Protein AF-A0A953U6J8-F1 (afdb_monomer_lite)

Sequence (279 aa):
NAICEILHARYAVAVCNATAALHIAYLALDLGPGDWLWTVPNTFVATANAALYCGASVDFVDIDLRTYTISIDALRSKLEQAERQGSLPKIVVPVHFERALAGTYPVPLPGLFLTILTSMFLHGGWLHIIGNMWFLWIFGDNIEDHVGHFPYLLFYLISGFAASVAHILLNAGSNVPSVGASGAIAGVMGAYFVLYPKARVLTLVPLIIFFTFWWLPAWIFLGFWFVLQFLSGTATSIADTSQTSGGIAFWAHVGGFVAGIVLIKLLPERKRRYRYAAW

Structure (mmCIF, N/CA/C/O backbone):
data_AF-A0A953U6J8-F1
#
_entry.id   AF-A0A953U6J8-F1
#
loop_
_atom_site.group_PDB
_atom_site.id
_atom_site.type_symbol
_atom_site.label_atom_id
_atom_site.label_alt_id
_atom_site.label_comp_id
_atom_site.label_asym_id
_atom_site.label_entity_id
_atom_site.label_seq_id
_atom_site.pdbx_PDB_ins_code
_atom_site.Cartn_x
_atom_site.Cartn_y
_atom_site.Cartn_z
_atom_site.occupancy
_atom_site.B_iso_or_equiv
_atom_site.auth_seq_id
_atom_site.auth_comp_id
_atom_site.auth_asym_id
_atom_site.auth_atom_id
_atom_site.pdbx_PDB_model_num
ATOM 1 N N . ASN A 1 1 ? 7.784 -2.516 42.489 1.00 68.38 1 ASN A N 1
ATOM 2 C CA . ASN A 1 1 ? 7.962 -2.797 41.037 1.00 68.38 1 ASN A CA 1
ATOM 3 C C . ASN A 1 1 ? 7.825 -1.449 40.357 1.00 68.38 1 ASN A C 1
ATOM 5 O O . ASN A 1 1 ? 6.758 -0.861 40.475 1.00 68.38 1 ASN A O 1
ATOM 9 N N . ALA A 1 2 ? 8.887 -0.931 39.733 1.00 76.62 2 ALA A N 1
ATOM 10 C CA . ALA A 1 2 ? 8.974 0.479 39.333 1.00 76.62 2 ALA A CA 1
ATOM 11 C C . ALA A 1 2 ? 7.799 0.947 38.449 1.00 76.62 2 ALA A C 1
ATOM 13 O O . ALA A 1 2 ? 7.298 2.051 38.624 1.00 76.62 2 ALA A O 1
ATOM 14 N N . ILE A 1 3 ? 7.295 0.085 37.558 1.00 72.75 3 ILE A N 1
ATOM 15 C CA . ILE A 1 3 ? 6.134 0.402 36.708 1.00 72.75 3 ILE A CA 1
ATOM 16 C C . ILE A 1 3 ? 4.849 0.532 37.540 1.00 72.75 3 ILE A C 1
ATOM 18 O O . ILE A 1 3 ? 4.074 1.462 37.338 1.00 72.75 3 ILE A O 1
ATOM 22 N N . CYS A 1 4 ? 4.634 -0.374 38.498 1.00 82.75 4 CYS A N 1
ATOM 23 C CA . CYS A 1 4 ? 3.492 -0.331 39.415 1.00 82.75 4 CYS A CA 1
ATOM 24 C C . CYS A 1 4 ? 3.490 0.939 40.277 1.00 82.75 4 CYS A C 1
ATOM 26 O O . CYS A 1 4 ? 2.432 1.510 40.517 1.00 82.75 4 CYS A O 1
ATOM 28 N N . GLU A 1 5 ? 4.667 1.389 40.717 1.00 80.75 5 GLU A N 1
ATOM 29 C CA . GLU A 1 5 ? 4.824 2.613 41.513 1.00 80.75 5 GLU A CA 1
ATOM 30 C C . GLU A 1 5 ? 4.547 3.876 40.687 1.00 80.75 5 GLU A C 1
ATOM 32 O O . GLU A 1 5 ? 3.817 4.746 41.153 1.00 80.75 5 GLU A O 1
ATOM 37 N N . ILE A 1 6 ? 5.054 3.947 39.449 1.00 79.06 6 ILE A N 1
ATOM 38 C CA . ILE A 1 6 ? 4.833 5.084 38.536 1.00 79.06 6 ILE A CA 1
ATOM 39 C C . ILE A 1 6 ? 3.364 5.195 38.108 1.00 79.06 6 ILE A C 1
ATOM 41 O O . ILE A 1 6 ? 2.831 6.296 38.008 1.00 79.06 6 ILE A O 1
ATOM 45 N N . LEU A 1 7 ? 2.711 4.064 37.829 1.00 81.12 7 LEU A N 1
ATOM 46 C CA . LEU A 1 7 ? 1.337 4.029 37.314 1.00 81.12 7 LEU A CA 1
ATOM 47 C C . LEU A 1 7 ? 0.278 3.867 38.410 1.00 81.12 7 LEU A C 1
ATOM 49 O O . LEU A 1 7 ? -0.901 3.731 38.093 1.00 81.12 7 LEU A O 1
ATOM 53 N N . HIS A 1 8 ? 0.684 3.837 39.682 1.00 86.88 8 HIS A N 1
ATOM 54 C CA . HIS A 1 8 ? -0.189 3.545 40.824 1.00 86.88 8 HIS A CA 1
ATOM 55 C C . HIS A 1 8 ? -1.026 2.259 40.642 1.00 86.88 8 HIS A C 1
ATOM 57 O O . HIS A 1 8 ? -2.171 2.169 41.085 1.00 86.88 8 HIS A O 1
ATOM 63 N N . ALA A 1 9 ? -0.449 1.246 39.989 1.00 85.00 9 ALA A N 1
ATOM 64 C CA . ALA A 1 9 ? -1.105 -0.025 39.696 1.00 85.00 9 ALA A CA 1
ATOM 65 C C . ALA A 1 9 ? -0.685 -1.108 40.698 1.00 85.00 9 ALA A C 1
ATOM 67 O O . ALA A 1 9 ? 0.483 -1.220 41.059 1.00 85.00 9 ALA A O 1
ATOM 68 N N . ARG A 1 10 ? -1.624 -1.966 41.116 1.00 88.50 10 ARG A N 1
ATOM 69 C CA . ARG A 1 10 ? -1.340 -3.056 42.070 1.00 88.50 10 ARG A CA 1
ATOM 70 C C . ARG A 1 10 ? -0.501 -4.187 41.464 1.00 88.50 10 ARG A C 1
ATOM 72 O O . ARG A 1 10 ? 0.248 -4.846 42.179 1.00 88.50 10 ARG A O 1
ATOM 79 N N . TYR A 1 11 ? -0.631 -4.402 40.157 1.00 86.00 11 TYR A N 1
ATOM 80 C CA . TYR A 1 11 ? 0.028 -5.475 39.419 1.00 86.00 11 TYR A CA 1
ATOM 81 C C . TYR A 1 11 ? 0.553 -4.954 38.079 1.00 86.00 11 TYR A C 1
ATOM 83 O O . TYR A 1 11 ? 0.017 -3.994 37.530 1.00 86.00 11 TYR A O 1
ATOM 91 N N . ALA A 1 12 ? 1.590 -5.601 37.552 1.00 86.56 12 ALA A N 1
ATOM 92 C CA . ALA A 1 12 ? 2.085 -5.395 36.196 1.00 86.56 12 ALA A CA 1
ATOM 93 C C . ALA A 1 12 ? 2.370 -6.760 35.569 1.00 86.56 12 ALA A C 1
ATOM 95 O O . ALA A 1 12 ? 2.938 -7.637 36.223 1.00 86.56 12 ALA A O 1
ATOM 96 N N . VAL A 1 13 ? 1.977 -6.927 34.308 1.00 84.19 13 VAL A N 1
ATOM 97 C CA . VAL A 1 13 ? 2.158 -8.166 33.547 1.00 84.19 13 VAL A CA 1
ATOM 98 C C . VAL A 1 13 ? 3.033 -7.859 32.340 1.00 84.19 13 VAL A C 1
ATOM 100 O O . VAL A 1 13 ? 2.732 -6.954 31.564 1.00 84.19 13 VAL A O 1
ATOM 103 N N . ALA A 1 14 ? 4.128 -8.603 32.191 1.00 86.00 14 ALA A N 1
ATOM 104 C CA . ALA A 1 14 ? 4.974 -8.520 31.009 1.00 86.00 14 ALA A CA 1
ATOM 105 C C . ALA A 1 14 ? 4.357 -9.340 29.870 1.00 86.00 14 ALA A C 1
ATOM 107 O O . ALA A 1 14 ? 3.917 -10.470 30.079 1.00 86.00 14 ALA A O 1
ATOM 108 N N . VAL A 1 15 ? 4.349 -8.780 28.662 1.00 84.88 15 VAL A N 1
ATOM 109 C CA . VAL A 1 15 ? 3.794 -9.418 27.461 1.00 84.88 15 VAL A CA 1
ATOM 110 C C . VAL A 1 15 ? 4.790 -9.351 26.307 1.00 84.88 15 VAL A C 1
ATOM 112 O O . VAL A 1 15 ? 5.679 -8.503 26.293 1.00 84.88 15 VAL A O 1
ATOM 115 N N . CYS A 1 16 ? 4.636 -10.233 25.318 1.00 80.94 16 CYS A N 1
ATOM 116 C CA . CYS A 1 16 ? 5.556 -10.323 24.182 1.00 80.94 16 CYS A CA 1
ATOM 117 C C . CYS A 1 16 ? 5.376 -9.212 23.132 1.00 80.94 16 CYS A C 1
ATOM 119 O O . CYS A 1 16 ? 6.298 -8.962 22.360 1.00 80.94 16 CYS A O 1
ATOM 121 N N . ASN A 1 17 ? 4.209 -8.557 23.075 1.00 79.69 17 ASN A N 1
ATOM 122 C CA . ASN A 1 17 ? 3.932 -7.408 22.207 1.00 79.69 17 ASN A CA 1
ATOM 123 C C . ASN A 1 17 ? 2.650 -6.662 22.640 1.00 79.69 17 ASN A C 1
ATOM 125 O O . ASN A 1 17 ? 1.900 -7.126 23.500 1.00 79.69 17 ASN A O 1
ATOM 129 N N . ALA A 1 18 ? 2.383 -5.512 22.013 1.00 77.12 18 ALA A N 1
ATOM 130 C CA . ALA A 1 18 ? 1.215 -4.677 22.308 1.00 77.12 18 ALA A CA 1
ATOM 131 C C . ALA A 1 18 ? -0.133 -5.359 21.992 1.00 77.12 18 ALA A C 1
ATOM 133 O O . ALA A 1 18 ? -1.108 -5.146 22.708 1.00 77.12 18 ALA A O 1
ATOM 134 N N . THR A 1 19 ? -0.194 -6.218 20.969 1.00 79.88 19 THR A N 1
ATOM 135 C CA . THR A 1 19 ? -1.406 -6.989 20.639 1.00 79.88 19 THR A CA 1
ATOM 136 C C . THR A 1 19 ? -1.753 -7.976 21.751 1.00 79.88 19 THR A C 1
ATOM 138 O O . THR A 1 19 ? -2.916 -8.097 22.120 1.00 79.88 19 THR A O 1
ATOM 141 N N . ALA A 1 20 ? -0.752 -8.645 22.333 1.00 82.19 20 ALA A N 1
ATOM 142 C CA . ALA A 1 20 ? -0.933 -9.540 23.472 1.00 82.19 20 ALA A CA 1
ATOM 143 C C . ALA A 1 20 ? -1.384 -8.778 24.729 1.00 82.19 20 ALA A C 1
ATOM 145 O O . ALA A 1 20 ? -2.246 -9.270 25.452 1.00 82.19 20 ALA A O 1
ATOM 146 N N . ALA A 1 21 ? -0.868 -7.561 24.955 1.00 87.50 21 ALA A N 1
ATOM 147 C CA . ALA A 1 21 ? -1.376 -6.681 26.013 1.00 87.50 21 ALA A CA 1
ATOM 148 C C . ALA A 1 21 ? -2.861 -6.349 25.817 1.00 87.50 21 ALA A C 1
ATOM 150 O O . ALA A 1 21 ? -3.635 -6.490 26.760 1.00 87.50 21 ALA A O 1
ATOM 151 N N . LEU A 1 22 ? -3.267 -5.943 24.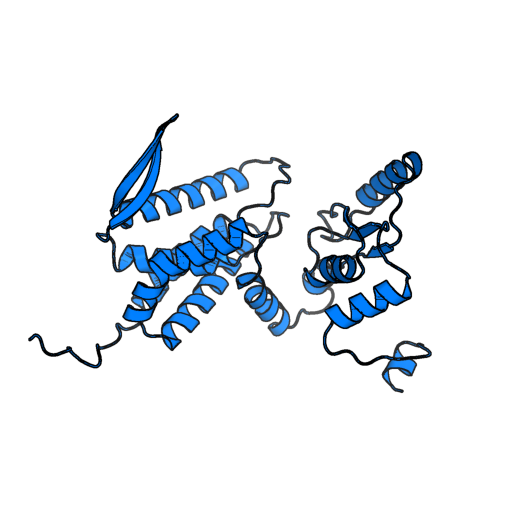608 1.00 89.56 22 LEU A N 1
ATOM 152 C CA . LEU A 1 22 ? -4.668 -5.632 24.307 1.00 89.56 22 LEU A CA 1
ATOM 153 C C . LEU A 1 22 ? -5.567 -6.859 24.458 1.00 89.56 22 LEU A C 1
ATOM 155 O O . LEU A 1 22 ? -6.623 -6.763 25.070 1.00 89.56 22 LEU A O 1
ATOM 159 N N . HIS A 1 23 ? -5.123 -8.020 23.977 1.00 90.19 23 HIS A N 1
ATOM 160 C CA . HIS A 1 23 ? -5.869 -9.268 24.109 1.00 90.19 23 HIS A CA 1
ATOM 161 C C . HIS A 1 23 ? -6.111 -9.629 25.583 1.00 90.19 23 HIS A C 1
ATOM 163 O O . HIS A 1 23 ? -7.247 -9.885 25.973 1.00 90.19 23 HIS A O 1
ATOM 169 N N . ILE A 1 24 ? -5.078 -9.565 26.431 1.00 91.31 24 ILE A N 1
ATOM 170 C CA . ILE A 1 24 ? -5.220 -9.811 27.875 1.00 91.31 24 ILE A CA 1
ATOM 171 C C . ILE A 1 24 ? -6.131 -8.763 28.527 1.00 91.31 24 ILE A C 1
ATOM 173 O O . ILE A 1 24 ? -6.958 -9.116 29.364 1.00 91.31 24 ILE A O 1
ATOM 177 N N . ALA A 1 25 ? -6.016 -7.491 28.137 1.00 91.75 25 ALA A N 1
ATOM 178 C CA . ALA A 1 25 ? -6.876 -6.430 28.656 1.00 91.75 25 ALA A CA 1
ATOM 179 C C . ALA A 1 25 ? -8.354 -6.653 28.296 1.00 91.75 25 ALA A C 1
ATOM 181 O O . ALA A 1 25 ? -9.221 -6.436 29.135 1.00 91.75 25 ALA A O 1
ATOM 182 N N . TYR A 1 26 ? -8.649 -7.117 27.081 1.00 95.12 26 TYR A N 1
ATOM 183 C CA . TYR A 1 26 ? -10.016 -7.411 26.649 1.00 95.12 26 TYR A CA 1
ATOM 184 C C . TYR A 1 26 ? -10.592 -8.644 27.339 1.00 95.12 26 TYR A C 1
ATOM 186 O O . TYR A 1 26 ? -11.742 -8.604 27.768 1.00 95.12 26 TYR A O 1
ATOM 194 N N . LEU A 1 27 ? -9.792 -9.699 27.520 1.00 93.06 27 LEU A N 1
ATOM 195 C CA . LEU A 1 27 ? -10.193 -10.860 28.320 1.00 93.06 27 LEU A CA 1
ATOM 196 C C . LEU A 1 27 ? -10.474 -10.474 29.777 1.00 93.06 27 LEU A C 1
ATOM 198 O O . LEU A 1 27 ? -11.430 -10.962 30.361 1.00 93.06 27 LEU A O 1
ATOM 202 N N . ALA A 1 28 ? -9.687 -9.561 30.353 1.00 92.62 28 ALA A N 1
ATOM 203 C CA . ALA A 1 28 ? -9.918 -9.051 31.706 1.00 92.62 28 ALA A CA 1
ATOM 204 C C . ALA A 1 28 ? -11.185 -8.182 31.834 1.00 92.62 28 ALA A C 1
ATOM 206 O O . ALA A 1 28 ? -11.646 -7.943 32.947 1.00 92.62 28 ALA A O 1
ATOM 207 N N . LEU A 1 29 ? -11.734 -7.705 30.713 1.00 94.69 29 LEU A N 1
ATOM 208 C CA . LEU A 1 29 ? -13.022 -7.010 30.623 1.00 94.69 29 LEU A CA 1
ATOM 209 C C . LEU A 1 29 ? -14.158 -7.957 30.190 1.00 94.69 29 LEU A C 1
ATOM 211 O O . LEU A 1 29 ? -15.231 -7.501 29.788 1.00 94.69 29 LEU A O 1
ATOM 215 N N . ASP A 1 30 ? -13.907 -9.269 30.241 1.00 96.31 30 ASP A N 1
ATOM 216 C CA . ASP A 1 30 ? -14.819 -10.348 29.859 1.00 96.31 30 ASP A CA 1
ATOM 217 C C . ASP A 1 30 ? -15.353 -10.235 28.425 1.00 96.31 30 ASP A C 1
ATOM 219 O O . ASP A 1 30 ? -16.445 -10.720 28.133 1.00 96.31 30 ASP A O 1
ATOM 223 N N . LEU A 1 31 ? -14.621 -9.580 27.519 1.00 97.00 31 LEU A N 1
ATOM 224 C CA . LEU A 1 31 ? -15.022 -9.480 26.119 1.00 97.00 31 LEU A CA 1
ATOM 225 C C . LEU A 1 31 ? -15.013 -10.875 25.479 1.00 97.00 31 LEU A C 1
ATOM 227 O O . LEU A 1 31 ? -13.982 -11.548 25.507 1.00 97.00 31 LEU A O 1
ATOM 231 N N . GLY A 1 32 ? -16.127 -11.288 24.874 1.00 95.75 32 GLY A N 1
ATOM 232 C CA . GLY A 1 32 ? -16.259 -12.614 24.273 1.00 95.75 32 GLY A CA 1
ATOM 233 C C . GLY A 1 32 ? -17.289 -12.710 23.138 1.00 95.75 32 GLY A C 1
ATOM 234 O O . GLY A 1 32 ? -17.761 -11.692 22.626 1.00 95.75 32 GLY A O 1
ATOM 235 N N . PRO A 1 33 ? -17.649 -13.936 22.714 1.00 95.31 33 PRO A N 1
ATOM 236 C CA . PRO A 1 33 ? -18.652 -14.164 21.676 1.00 95.31 33 PRO A CA 1
ATOM 237 C C . PRO A 1 33 ? -20.004 -13.525 22.001 1.00 95.31 33 PRO A C 1
ATOM 239 O O . PRO A 1 33 ? -20.530 -13.686 23.097 1.00 95.31 33 PRO A O 1
ATOM 242 N N . GLY A 1 34 ? -20.581 -12.832 21.017 1.00 91.50 34 GLY A N 1
ATOM 243 C CA . GLY A 1 34 ? -21.841 -12.096 21.168 1.00 91.50 34 GLY A CA 1
ATOM 244 C C . GLY A 1 34 ? -21.678 -10.657 21.667 1.00 91.50 34 GLY A C 1
ATOM 245 O O . GLY A 1 34 ? -22.616 -9.874 21.538 1.00 91.50 34 GLY A O 1
ATOM 246 N N . ASP A 1 35 ? -20.493 -10.282 22.153 1.00 95.69 35 ASP A N 1
ATOM 247 C CA . ASP A 1 35 ? -20.196 -8.905 22.535 1.00 95.69 35 ASP A CA 1
ATOM 248 C C . ASP A 1 35 ? -19.738 -8.067 21.335 1.00 95.69 35 ASP A C 1
ATOM 250 O O . ASP A 1 35 ? -19.145 -8.567 20.373 1.00 95.69 35 ASP A O 1
ATOM 254 N N . TRP A 1 36 ? -19.959 -6.756 21.437 1.00 91.94 36 TRP A N 1
ATOM 255 C CA . TRP A 1 36 ? -19.439 -5.765 20.500 1.00 91.94 36 TRP A CA 1
ATOM 256 C C . TRP A 1 36 ? -18.323 -4.938 21.134 1.00 91.94 36 TRP A C 1
ATOM 258 O O . TRP A 1 36 ? -18.468 -4.419 22.245 1.00 91.94 36 TRP A O 1
ATOM 268 N N . LEU A 1 37 ? -17.235 -4.755 20.390 1.00 94.06 37 LEU A N 1
ATOM 269 C CA . LEU A 1 37 ? -16.204 -3.765 20.667 1.00 94.06 37 LEU A CA 1
ATOM 270 C C . LEU A 1 37 ? -16.243 -2.679 19.598 1.00 94.06 37 LEU A C 1
ATOM 272 O O . LEU A 1 37 ? -16.181 -2.960 18.401 1.00 94.06 37 LEU A O 1
ATOM 276 N N . TRP A 1 38 ? -16.325 -1.427 20.032 1.00 91.50 38 TRP A N 1
ATOM 277 C CA . TRP A 1 38 ? -16.301 -0.277 19.138 1.00 91.50 38 TRP A CA 1
ATOM 278 C C . TRP A 1 38 ? -14.957 0.433 19.198 1.00 91.50 38 TRP A C 1
ATOM 280 O O . TRP A 1 38 ? -14.415 0.684 20.272 1.00 91.50 38 TRP A O 1
ATOM 290 N N . THR A 1 39 ? -14.414 0.788 18.043 1.00 87.44 39 THR A N 1
ATOM 291 C CA . THR A 1 39 ? -13.175 1.572 17.943 1.00 87.44 39 THR A CA 1
ATOM 292 C C . THR A 1 39 ? -13.230 2.497 16.728 1.00 87.44 39 THR A C 1
ATOM 294 O O . THR A 1 39 ? -14.299 2.702 16.168 1.00 87.44 39 THR A O 1
ATOM 297 N N . VAL A 1 40 ? -12.114 3.097 16.326 1.00 73.62 40 VAL A N 1
ATOM 298 C CA . VAL A 1 40 ? -12.039 4.004 15.171 1.00 73.62 40 VAL A CA 1
ATOM 299 C C . VAL A 1 40 ? -11.442 3.313 13.946 1.00 73.62 40 VAL A C 1
ATOM 301 O O . VAL A 1 40 ? -10.582 2.444 14.100 1.00 73.62 40 VAL A O 1
ATOM 304 N N . PRO A 1 41 ? -11.838 3.702 12.723 1.00 61.00 41 PRO A N 1
ATOM 305 C CA . PRO A 1 41 ? -11.319 3.103 11.495 1.00 61.00 41 PRO A CA 1
ATOM 306 C C . PRO A 1 41 ? -9.827 3.393 11.254 1.00 61.00 41 PRO A C 1
ATOM 308 O O . PRO A 1 41 ? -9.178 2.620 10.555 1.00 61.00 41 PRO A O 1
ATOM 311 N N . ASN A 1 42 ? -9.252 4.449 11.852 1.00 58.59 42 ASN A N 1
ATOM 312 C CA . ASN A 1 42 ? -7.812 4.748 11.751 1.00 58.59 42 ASN A CA 1
ATOM 313 C C . ASN A 1 42 ? -6.938 4.053 12.815 1.00 58.59 42 ASN A C 1
ATOM 315 O O . ASN A 1 42 ? -5.807 4.463 13.070 1.00 58.59 42 ASN A O 1
ATOM 319 N N . THR A 1 43 ? -7.449 3.012 13.466 1.00 55.00 43 THR A N 1
ATOM 320 C CA . THR A 1 43 ? -6.699 2.300 14.500 1.00 55.00 43 THR A CA 1
ATOM 321 C C . THR A 1 43 ? -5.599 1.393 13.936 1.00 55.00 43 THR A C 1
ATOM 323 O O . THR A 1 43 ? -5.629 0.978 12.776 1.00 55.00 43 THR A O 1
ATOM 326 N N . PHE A 1 44 ? -4.630 1.018 14.778 1.00 58.00 44 PHE A N 1
ATOM 327 C CA . PHE A 1 44 ? -3.699 -0.061 14.455 1.00 58.00 44 PHE A CA 1
ATOM 328 C C . PHE A 1 44 ? -4.467 -1.391 14.409 1.00 58.00 44 PHE A C 1
ATOM 330 O O . PHE A 1 44 ? -5.286 -1.663 15.288 1.00 58.00 44 PHE A O 1
ATOM 337 N N . VAL A 1 45 ? -4.161 -2.262 13.439 1.00 65.81 45 VAL A N 1
ATOM 338 C CA . VAL A 1 45 ? -4.857 -3.558 13.245 1.00 65.81 45 VAL A CA 1
ATOM 339 C C . VAL A 1 45 ? -4.927 -4.374 14.544 1.00 65.81 45 VAL A C 1
ATOM 341 O O . VAL A 1 45 ? -5.902 -5.080 14.780 1.00 65.81 45 VAL A O 1
ATOM 344 N N . ALA A 1 46 ? -3.931 -4.225 15.423 1.00 72.25 46 ALA A N 1
ATOM 345 C CA . ALA A 1 46 ? -3.880 -4.864 16.735 1.00 72.25 46 ALA A CA 1
ATOM 346 C C . ALA A 1 46 ? -5.125 -4.619 17.608 1.00 72.25 46 ALA A C 1
ATOM 348 O O . ALA A 1 46 ? -5.550 -5.546 18.288 1.00 72.25 46 ALA A O 1
ATOM 349 N N . THR A 1 47 ? -5.723 -3.424 17.580 1.00 80.94 47 THR A N 1
ATOM 350 C CA . THR A 1 47 ? -6.888 -3.073 18.412 1.00 80.94 47 THR A CA 1
ATOM 351 C C . THR A 1 47 ? -8.123 -3.874 18.023 1.00 80.94 47 THR A C 1
ATOM 353 O O . THR A 1 47 ? -8.716 -4.537 18.866 1.00 80.94 47 THR A O 1
ATOM 356 N N . ALA A 1 48 ? -8.481 -3.880 16.739 1.00 80.44 48 ALA A N 1
ATOM 357 C CA . ALA A 1 48 ? -9.609 -4.674 16.261 1.00 80.44 48 ALA A CA 1
ATOM 358 C C . ALA A 1 48 ? -9.298 -6.180 16.312 1.00 80.44 48 ALA A C 1
ATOM 360 O O . ALA A 1 48 ? -10.127 -6.978 16.738 1.00 80.44 48 ALA A O 1
ATOM 361 N N . ASN A 1 49 ? -8.082 -6.583 15.935 1.00 81.38 49 ASN A N 1
ATOM 362 C CA . ASN A 1 49 ? -7.723 -7.996 15.852 1.00 81.38 49 ASN A CA 1
ATOM 363 C C . ASN A 1 49 ? -7.659 -8.674 17.230 1.00 81.38 49 ASN A C 1
ATOM 365 O O . ASN A 1 49 ? -8.047 -9.828 17.362 1.00 81.38 49 ASN A O 1
ATOM 369 N N . ALA A 1 50 ? -7.226 -7.959 18.274 1.00 86.56 50 ALA A N 1
ATOM 370 C CA . ALA A 1 50 ? -7.275 -8.476 19.640 1.00 86.56 50 ALA A CA 1
ATOM 371 C C . ALA A 1 50 ? -8.716 -8.753 20.103 1.00 86.56 50 ALA A C 1
ATOM 373 O O . ALA A 1 50 ? -8.944 -9.743 20.789 1.00 86.56 50 ALA A O 1
ATOM 374 N N . ALA A 1 51 ? -9.688 -7.934 19.691 1.00 87.31 51 ALA A N 1
ATOM 375 C CA . ALA A 1 51 ? -11.102 -8.164 19.988 1.00 87.31 51 ALA A CA 1
ATOM 376 C C . ALA A 1 51 ? -11.649 -9.397 19.251 1.00 87.31 51 ALA A C 1
ATOM 378 O O . ALA A 1 51 ? -12.354 -10.216 19.838 1.00 87.31 51 ALA A O 1
ATOM 379 N N . LEU A 1 52 ? -11.258 -9.566 17.983 1.00 82.81 52 LEU A N 1
ATOM 380 C CA . LEU A 1 52 ? -11.606 -10.747 17.192 1.00 82.81 52 LEU A CA 1
ATOM 381 C C . LEU A 1 52 ? -10.999 -12.031 17.780 1.00 82.81 52 LEU A C 1
ATOM 383 O O . LEU A 1 52 ? -11.653 -13.070 17.756 1.00 82.81 52 LEU A O 1
ATOM 387 N N . TYR A 1 53 ? -9.793 -11.974 18.362 1.00 87.50 53 TYR A N 1
ATOM 388 C CA . TYR A 1 53 ? -9.208 -13.118 19.076 1.00 87.50 53 TYR A CA 1
ATOM 389 C C . TYR A 1 53 ? -9.994 -13.518 20.327 1.00 87.50 53 TYR A C 1
ATOM 391 O O . TYR A 1 53 ? -10.038 -14.705 20.646 1.00 87.50 53 TYR A O 1
ATOM 399 N N . CYS A 1 54 ? -10.667 -12.570 20.985 1.00 90.56 54 CYS A N 1
ATOM 400 C CA . CYS A 1 54 ? -11.621 -12.878 22.050 1.00 90.56 54 CYS A CA 1
ATOM 401 C C . CYS A 1 54 ? -12.931 -13.505 21.530 1.00 90.56 54 CYS A C 1
ATOM 403 O O . CYS A 1 54 ? -13.753 -13.956 22.323 1.00 90.56 54 CYS A O 1
ATOM 405 N N . GLY A 1 55 ? -13.161 -13.520 20.212 1.00 85.19 55 GLY A N 1
ATOM 406 C CA . GLY A 1 55 ? -14.407 -13.977 19.592 1.00 85.19 55 GLY A CA 1
ATOM 407 C C . GLY A 1 55 ? -15.515 -12.920 19.537 1.00 85.19 55 GLY A C 1
ATOM 408 O O . GLY A 1 55 ? -16.638 -13.252 19.162 1.00 85.19 55 GLY A O 1
ATOM 409 N N . ALA A 1 56 ? -15.222 -11.667 19.892 1.00 92.38 56 ALA A N 1
ATOM 410 C CA . ALA A 1 56 ? -16.181 -10.567 19.837 1.00 92.38 56 ALA A CA 1
ATOM 411 C C . ALA A 1 56 ? -16.319 -9.983 18.426 1.00 92.38 56 ALA A C 1
ATOM 413 O O . ALA A 1 56 ? -15.437 -10.130 17.579 1.00 92.38 56 ALA A O 1
ATOM 414 N N . SER A 1 57 ? -17.423 -9.279 18.183 1.00 87.44 57 SER A N 1
ATOM 415 C CA . SER A 1 57 ? -17.633 -8.521 16.948 1.00 87.44 57 SER A CA 1
ATOM 416 C C . SER A 1 57 ? -17.044 -7.115 17.069 1.00 87.44 57 SER A C 1
ATOM 418 O O . SER A 1 57 ? -17.029 -6.527 18.152 1.00 87.44 57 SER A O 1
ATOM 420 N N . VAL A 1 58 ? -16.560 -6.563 15.955 1.00 85.50 58 VAL A N 1
ATOM 421 C CA . VAL A 1 58 ? -15.965 -5.220 15.911 1.00 85.50 58 VAL A CA 1
ATOM 422 C C . VAL A 1 58 ? -16.790 -4.320 15.013 1.00 85.50 58 VAL A C 1
ATOM 424 O O . VAL A 1 58 ? -17.160 -4.707 13.907 1.00 85.50 58 VAL A O 1
ATOM 427 N N . ASP A 1 59 ? -17.031 -3.105 15.483 1.00 81.94 59 ASP A N 1
ATOM 428 C CA . ASP A 1 59 ? -17.671 -2.055 14.705 1.00 81.94 59 ASP A CA 1
ATOM 429 C C . ASP A 1 59 ? -16.927 -0.726 14.912 1.00 81.94 59 ASP A C 1
ATOM 431 O O . ASP A 1 59 ? -16.170 -0.544 15.871 1.00 81.94 59 ASP A O 1
ATOM 435 N N . PHE A 1 60 ? -17.103 0.206 13.986 1.00 82.75 60 PHE A N 1
ATOM 436 C CA . PHE A 1 60 ? -16.317 1.424 13.911 1.00 82.75 60 PHE A CA 1
ATOM 437 C C . PHE A 1 60 ? -17.170 2.662 14.153 1.00 82.75 60 PHE A C 1
ATOM 439 O O . PHE A 1 60 ? -18.289 2.801 13.658 1.00 82.75 60 PHE A O 1
ATOM 446 N N . VAL A 1 61 ? -16.632 3.568 14.952 1.00 77.88 61 VAL A N 1
ATOM 447 C CA . VAL A 1 61 ? -17.164 4.901 15.186 1.00 77.88 61 VAL A CA 1
ATOM 448 C C . VAL A 1 61 ? -16.341 5.860 14.349 1.00 77.88 61 VAL A C 1
ATOM 450 O O . VAL A 1 61 ? -15.112 5.763 14.319 1.00 77.88 61 VAL A O 1
ATOM 453 N N . ASP A 1 62 ? -17.034 6.755 13.657 1.00 77.12 62 ASP A N 1
ATOM 454 C CA . ASP A 1 62 ? -16.390 7.710 12.768 1.00 77.12 62 ASP A CA 1
ATOM 455 C C . ASP A 1 62 ? -15.430 8.636 13.530 1.00 77.12 62 ASP A C 1
ATOM 457 O O . ASP A 1 62 ? -15.500 8.777 14.758 1.00 77.12 62 ASP A O 1
ATOM 461 N N . ILE A 1 63 ? -14.510 9.256 12.803 1.00 68.12 63 ILE A N 1
ATOM 462 C CA . ILE A 1 63 ? -13.487 10.131 13.374 1.00 68.12 63 ILE A CA 1
ATOM 463 C C . ILE A 1 63 ? -13.914 11.599 13.340 1.00 68.12 63 ILE A C 1
ATOM 465 O O . ILE A 1 63 ? -14.679 12.029 12.480 1.00 68.12 63 ILE A O 1
ATOM 469 N N . ASP A 1 64 ? -13.409 12.393 14.282 1.00 67.25 64 ASP A N 1
ATOM 470 C CA . ASP A 1 64 ? -13.460 13.849 14.178 1.00 67.25 64 ASP A CA 1
ATOM 471 C C . ASP A 1 64 ? -12.327 14.291 13.256 1.00 67.25 64 ASP A C 1
ATOM 473 O O . ASP A 1 64 ? -11.158 14.050 13.537 1.00 67.25 64 ASP A O 1
ATOM 477 N N . LEU A 1 65 ? -12.667 14.956 12.157 1.00 58.50 65 LEU A N 1
ATOM 478 C CA . LEU A 1 65 ? -11.708 15.406 11.148 1.00 58.50 65 LEU A CA 1
ATOM 479 C C . LEU A 1 65 ? -10.713 16.452 11.673 1.00 58.50 65 LEU A C 1
ATOM 481 O O . LEU A 1 65 ? -9.676 16.668 11.055 1.00 58.50 65 LEU A O 1
ATOM 485 N N . ARG A 1 66 ? -11.012 17.114 12.797 1.00 57.66 66 ARG A N 1
ATOM 486 C CA . ARG A 1 66 ? -10.105 18.079 13.430 1.00 57.66 66 ARG A CA 1
ATOM 487 C C . ARG A 1 66 ? -9.043 17.407 14.284 1.00 57.66 66 ARG A C 1
ATOM 489 O O . ARG A 1 66 ? -7.935 17.918 14.352 1.00 57.66 66 ARG A O 1
ATOM 496 N N . THR A 1 67 ? -9.403 16.314 14.954 1.00 62.81 67 THR A N 1
ATOM 497 C CA . THR A 1 67 ? -8.527 15.629 15.919 1.00 62.81 67 THR A CA 1
ATOM 498 C C . THR A 1 67 ? -8.074 14.257 15.438 1.00 62.81 67 THR A C 1
ATOM 500 O O . THR A 1 67 ? -7.310 13.588 16.117 1.00 62.81 67 THR A O 1
ATOM 503 N N . TYR A 1 68 ? -8.594 13.760 14.316 1.00 57.91 68 TYR A N 1
ATOM 504 C CA . TYR A 1 68 ? -8.404 12.398 13.801 1.00 57.91 68 TYR A CA 1
ATOM 505 C C . TYR A 1 68 ? -8.545 11.289 14.857 1.00 57.91 68 TYR A C 1
ATOM 507 O O . TYR A 1 68 ? -8.004 10.191 14.708 1.00 57.91 68 TYR A O 1
ATOM 515 N N . THR A 1 69 ? -9.245 11.571 15.949 1.00 70.69 69 THR A N 1
ATOM 516 C CA . THR A 1 69 ? -9.610 10.603 16.976 1.00 70.69 69 THR A CA 1
ATOM 517 C C . THR A 1 69 ? -11.094 10.309 16.858 1.00 70.69 69 THR A C 1
ATOM 519 O O . THR A 1 69 ? -11.758 10.791 15.944 1.00 70.69 69 THR A O 1
ATOM 522 N N . ILE A 1 70 ? -11.623 9.479 17.750 1.00 80.00 70 ILE A N 1
ATOM 523 C CA . ILE A 1 70 ? -13.044 9.142 17.748 1.00 80.00 70 ILE A CA 1
ATOM 524 C C . ILE A 1 70 ? -13.900 10.417 17.806 1.00 80.00 70 ILE A C 1
ATOM 526 O O . ILE A 1 70 ? -13.714 11.253 18.690 1.00 80.00 70 ILE A O 1
ATOM 530 N N . SER A 1 71 ? -14.834 10.579 16.866 1.00 84.19 71 SER A N 1
ATOM 531 C CA . SER A 1 71 ? -15.774 11.698 16.906 1.00 84.19 71 SER A CA 1
ATOM 532 C C . SER A 1 71 ? -16.730 11.498 18.067 1.00 84.19 71 SER A C 1
ATOM 534 O O . SER A 1 71 ? -17.462 10.510 18.126 1.00 84.19 71 SER A O 1
ATOM 536 N N . ILE A 1 72 ? -16.735 12.453 18.997 1.00 90.88 72 ILE A N 1
ATOM 537 C CA . ILE A 1 72 ? -17.627 12.420 20.157 1.00 90.88 72 ILE A CA 1
ATOM 538 C C . ILE A 1 72 ? -19.091 12.536 19.723 1.00 90.88 72 ILE A C 1
ATOM 540 O O . ILE A 1 72 ? -19.947 11.857 20.288 1.00 90.88 72 ILE A O 1
ATOM 544 N N . ASP A 1 73 ? -19.385 13.333 18.694 1.00 86.38 73 ASP A N 1
ATOM 545 C CA . ASP A 1 73 ? -20.751 13.500 18.189 1.00 86.38 73 ASP A CA 1
ATOM 546 C C . ASP A 1 73 ? -21.240 12.254 17.436 1.00 86.38 73 ASP A C 1
ATOM 548 O O . ASP A 1 73 ? -22.388 11.831 17.614 1.00 86.38 73 ASP A O 1
ATOM 552 N N . ALA A 1 74 ? -20.361 11.609 16.657 1.00 78.50 74 ALA A N 1
ATOM 553 C CA . ALA A 1 74 ? -20.675 10.339 16.002 1.00 78.50 74 ALA A CA 1
ATOM 554 C C . ALA A 1 74 ? -20.840 9.214 17.031 1.00 78.50 74 ALA A C 1
ATOM 556 O O . ALA A 1 74 ? -21.793 8.438 16.947 1.00 78.50 74 ALA A O 1
ATOM 557 N N . LEU A 1 75 ? -19.958 9.156 18.036 1.00 92.31 75 LEU A N 1
ATOM 558 C CA . LEU A 1 75 ? -20.050 8.202 19.139 1.00 92.31 75 LEU A CA 1
ATOM 559 C C . LEU A 1 75 ? -21.369 8.364 19.891 1.00 92.31 75 LEU A C 1
ATOM 561 O O . LEU A 1 75 ? -22.063 7.375 20.109 1.00 92.31 75 LEU A O 1
ATOM 565 N N . ARG A 1 76 ? -21.738 9.601 20.248 1.00 94.75 76 ARG A N 1
ATOM 566 C CA . ARG A 1 76 ? -23.003 9.906 20.926 1.00 94.75 76 ARG A CA 1
ATOM 567 C C . ARG A 1 76 ? -24.192 9.428 20.100 1.00 94.75 76 ARG A C 1
ATOM 569 O O . ARG A 1 76 ? -24.991 8.642 20.594 1.00 94.75 76 ARG A O 1
ATOM 576 N N . SER A 1 77 ? -24.259 9.835 18.833 1.00 88.50 77 SER A N 1
ATOM 577 C CA . SER A 1 77 ? -25.359 9.464 17.934 1.00 88.50 77 SER A CA 1
ATOM 578 C C . SER A 1 77 ? -25.488 7.945 17.785 1.00 88.50 77 SER A C 1
ATOM 580 O O . SER A 1 77 ? -26.593 7.405 17.774 1.00 88.50 77 SER A O 1
ATOM 582 N N . LYS A 1 78 ? -24.354 7.238 17.704 1.00 90.19 78 LYS A N 1
ATOM 583 C CA . LYS A 1 78 ? -24.320 5.779 17.586 1.00 90.19 78 LYS A CA 1
ATOM 584 C C . LYS A 1 78 ? -24.747 5.080 18.877 1.00 90.19 78 LYS A C 1
ATOM 586 O O . LYS A 1 78 ? -25.501 4.114 18.814 1.00 90.19 78 LYS A O 1
ATOM 591 N N . LEU A 1 79 ? -24.306 5.574 20.036 1.00 96.19 79 LEU A N 1
ATOM 592 C CA . LEU A 1 79 ? -24.723 5.057 21.343 1.00 96.19 79 LEU A CA 1
ATOM 593 C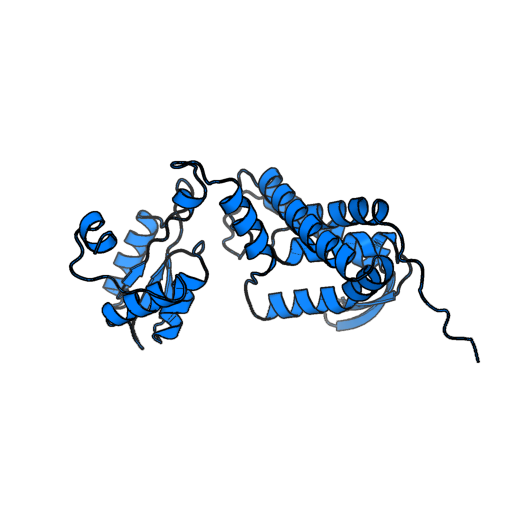 C . LEU A 1 79 ? -26.232 5.228 21.551 1.00 96.19 79 LEU A C 1
ATOM 595 O O . LEU A 1 79 ? -26.892 4.266 21.925 1.00 96.19 79 LEU A O 1
ATOM 599 N N . GLU A 1 80 ? -26.792 6.396 21.225 1.00 95.25 80 GLU A N 1
ATOM 600 C CA . GLU A 1 80 ? -28.236 6.655 21.330 1.00 95.25 80 GLU A CA 1
ATOM 601 C C . GLU A 1 80 ? -29.065 5.722 20.432 1.00 95.25 80 GLU A C 1
ATOM 603 O O . GLU A 1 80 ? -30.137 5.255 20.822 1.00 95.25 80 GLU A O 1
ATOM 608 N N . GLN A 1 81 ? -28.584 5.426 19.220 1.00 91.81 81 GLN A N 1
ATOM 609 C CA . GLN A 1 81 ? -29.244 4.475 18.320 1.00 91.81 81 GLN A CA 1
ATOM 610 C C . GLN A 1 81 ? -29.143 3.035 18.832 1.00 91.81 81 GLN A C 1
ATOM 612 O O . GLN A 1 81 ? -30.143 2.316 18.830 1.00 91.81 81 GLN A O 1
ATOM 617 N N . ALA A 1 82 ? -27.963 2.624 19.296 1.00 93.00 82 ALA A N 1
ATOM 618 C CA . ALA A 1 82 ? -27.733 1.282 19.818 1.00 93.00 82 ALA A CA 1
ATOM 619 C C . ALA A 1 82 ? -28.496 1.019 21.121 1.00 93.00 82 ALA A C 1
ATOM 621 O O . ALA A 1 82 ? -28.984 -0.089 21.324 1.00 93.00 82 ALA A O 1
ATOM 622 N N . GLU A 1 83 ? -28.669 2.029 21.973 1.00 95.56 83 GLU A N 1
ATOM 623 C CA . GLU A 1 83 ? -29.501 1.930 23.174 1.00 95.56 83 GLU A CA 1
ATOM 624 C C . GLU A 1 83 ? -30.964 1.634 22.814 1.00 95.56 83 GLU A C 1
ATOM 626 O O . GLU A 1 83 ? -31.572 0.733 23.389 1.00 95.56 83 GLU A O 1
ATOM 631 N N . ARG A 1 84 ? -31.511 2.301 21.787 1.00 93.81 84 ARG A N 1
ATOM 632 C CA . ARG A 1 84 ? -32.879 2.039 21.296 1.00 93.81 84 ARG A CA 1
ATOM 633 C C . ARG A 1 84 ? -33.052 0.642 20.697 1.00 93.81 84 ARG A C 1
ATOM 635 O O . ARG A 1 84 ? -34.161 0.118 20.703 1.00 93.81 84 ARG A O 1
ATOM 642 N N . GLN A 1 85 ? -31.984 0.066 20.151 1.00 92.56 85 GLN A N 1
ATOM 643 C CA . GLN A 1 85 ? -31.991 -1.246 19.494 1.00 92.56 85 GLN A CA 1
ATOM 644 C C . GLN A 1 85 ? -31.546 -2.387 20.421 1.00 92.56 85 GLN A C 1
ATOM 646 O O . GLN A 1 85 ? -31.623 -3.550 20.031 1.00 92.56 85 GLN A O 1
ATOM 651 N N . GLY A 1 86 ? -31.089 -2.076 21.639 1.00 91.56 86 GLY A N 1
ATOM 652 C CA . GLY A 1 86 ? -30.537 -3.062 22.570 1.00 91.56 86 GLY A CA 1
ATOM 653 C C . GLY A 1 86 ? -29.195 -3.654 22.121 1.00 91.56 86 GLY A C 1
ATOM 654 O O . GLY A 1 86 ? -28.893 -4.794 22.458 1.00 91.56 86 GLY A O 1
ATOM 655 N N . SER A 1 87 ? -28.394 -2.909 21.354 1.00 90.56 87 SER A N 1
ATOM 656 C CA . SER A 1 87 ? -27.154 -3.375 20.711 1.00 90.56 87 SER A CA 1
ATOM 657 C C . SER A 1 87 ? -25.913 -2.577 21.139 1.00 90.56 87 SER A C 1
ATOM 659 O O . SER A 1 87 ? -25.031 -2.299 20.323 1.00 90.56 87 SER A O 1
ATOM 661 N N . LEU A 1 88 ? -25.868 -2.133 22.398 1.00 95.56 88 LEU A N 1
ATOM 662 C CA . LEU A 1 88 ? -24.751 -1.346 22.928 1.00 95.56 88 LEU A CA 1
ATOM 663 C C . LEU A 1 88 ? -23.429 -2.135 22.898 1.00 95.56 88 LEU A C 1
ATOM 665 O O . LEU A 1 88 ? -23.428 -3.350 23.112 1.00 95.56 88 LEU A O 1
ATOM 669 N N . PRO A 1 89 ? -22.289 -1.456 22.675 1.00 95.81 89 PRO A N 1
ATOM 670 C CA . PRO A 1 89 ? -20.992 -2.093 22.793 1.00 95.81 89 PRO A CA 1
ATOM 671 C C . PRO A 1 89 ? -20.698 -2.419 24.251 1.00 95.81 89 PRO A C 1
ATOM 673 O O . PRO A 1 89 ? -21.020 -1.650 25.157 1.00 95.81 89 PRO A O 1
ATOM 676 N N . LYS A 1 90 ? -19.987 -3.520 24.472 1.00 95.50 90 LYS A N 1
ATOM 677 C CA . LYS A 1 90 ? -19.425 -3.829 25.786 1.00 95.50 90 LYS A CA 1
ATOM 678 C C . LYS A 1 90 ? -18.209 -2.963 26.086 1.00 95.50 90 LYS A C 1
ATOM 680 O O . LYS A 1 90 ? -18.003 -2.550 27.222 1.00 95.50 90 LYS A O 1
ATOM 685 N N . ILE A 1 91 ? -17.402 -2.688 25.061 1.00 94.56 91 ILE A N 1
ATOM 686 C CA . ILE A 1 91 ? -16.166 -1.915 25.186 1.00 94.56 91 ILE A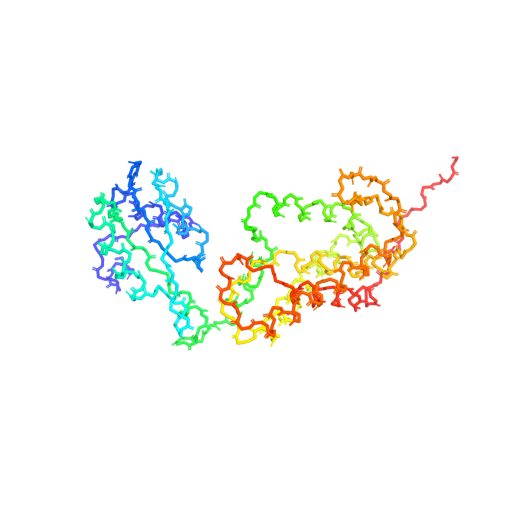 CA 1
ATOM 687 C C . ILE A 1 91 ? -16.091 -0.892 24.058 1.00 94.56 91 ILE A C 1
ATOM 689 O O . ILE A 1 91 ? -16.275 -1.225 22.888 1.00 94.56 91 ILE A O 1
ATOM 693 N N . VAL A 1 92 ? -15.746 0.345 24.408 1.00 93.62 92 VAL A N 1
ATOM 694 C CA . VAL A 1 92 ? -15.294 1.359 23.452 1.00 93.62 92 VAL A CA 1
ATOM 695 C C . VAL A 1 92 ? -13.797 1.551 23.653 1.00 93.62 92 VAL A C 1
ATOM 697 O O . VAL A 1 92 ? -13.353 1.884 24.751 1.00 93.62 92 VAL A O 1
ATOM 700 N N . VAL A 1 93 ? -13.011 1.342 22.600 1.00 90.56 93 VAL A N 1
ATOM 701 C CA . VAL A 1 93 ? -11.559 1.527 22.620 1.00 90.56 93 VAL A CA 1
ATOM 702 C C . VAL A 1 93 ? -11.204 2.761 21.798 1.00 90.56 93 VAL A C 1
ATOM 704 O O . VAL A 1 93 ? -11.073 2.662 20.571 1.00 90.56 93 VAL A O 1
ATOM 707 N N . PRO A 1 94 ? -11.048 3.932 22.438 1.00 85.31 94 PRO A N 1
ATOM 708 C CA . PRO A 1 94 ? -10.554 5.110 21.749 1.00 85.31 94 PRO A CA 1
ATOM 709 C C . PRO A 1 94 ? -9.091 4.891 21.364 1.00 85.31 94 PRO A C 1
ATOM 711 O O . PRO A 1 94 ? -8.276 4.450 22.176 1.00 85.31 94 PRO A O 1
ATOM 714 N N . VAL A 1 95 ? -8.750 5.216 20.120 1.00 74.62 95 VAL A N 1
ATOM 715 C CA . VAL A 1 95 ? -7.366 5.181 19.645 1.00 74.62 95 VAL A CA 1
ATOM 716 C C . VAL A 1 95 ? -6.962 6.599 19.315 1.00 74.62 95 VAL A C 1
ATOM 718 O O . VAL A 1 95 ? -7.590 7.280 18.508 1.00 74.62 95 VAL A O 1
ATOM 721 N N . HIS A 1 96 ? -5.915 7.060 19.984 1.00 66.38 96 HIS A N 1
ATOM 722 C CA . HIS A 1 96 ? -5.428 8.417 19.820 1.00 66.38 96 HIS A CA 1
ATOM 723 C C . HIS A 1 96 ? -4.356 8.453 18.729 1.00 66.38 96 HIS A C 1
ATOM 725 O O . HIS A 1 96 ? -3.178 8.671 19.010 1.00 66.38 96 HIS A O 1
ATOM 731 N N . PHE A 1 97 ? -4.770 8.222 17.482 1.00 53.59 97 PHE A N 1
ATOM 732 C CA . PHE A 1 97 ? -3.883 8.223 16.313 1.00 53.59 97 PHE A CA 1
ATOM 733 C C . PHE A 1 97 ? -3.146 9.567 16.172 1.00 53.59 97 PHE A C 1
ATOM 735 O O . PHE A 1 97 ? -1.938 9.598 15.951 1.00 53.59 97 PHE A O 1
ATOM 742 N N . GLU A 1 98 ? -3.828 10.678 16.473 1.00 42.38 98 GLU A N 1
ATOM 743 C CA . GLU A 1 98 ? -3.225 12.013 16.521 1.00 42.38 98 GLU A CA 1
ATOM 744 C C . GLU A 1 98 ? -2.135 12.172 17.586 1.00 42.38 98 GLU A C 1
ATOM 746 O O . GLU A 1 98 ? -1.179 12.880 17.349 1.00 42.38 98 GLU A O 1
ATOM 751 N N . ARG A 1 99 ? -2.154 11.522 18.756 1.00 44.66 99 ARG A N 1
ATOM 752 C CA . ARG A 1 99 ? -1.051 11.747 19.722 1.00 44.66 99 ARG A CA 1
ATOM 753 C C . ARG A 1 99 ? 0.261 11.112 19.256 1.00 44.66 99 ARG A C 1
ATOM 755 O O . ARG A 1 99 ? 1.322 11.515 19.722 1.00 44.66 99 ARG A O 1
ATOM 762 N N . ALA A 1 100 ? 0.185 10.184 18.301 1.00 41.09 100 ALA A N 1
ATOM 763 C CA . ALA A 1 100 ? 1.324 9.645 17.570 1.00 41.09 100 ALA A CA 1
ATOM 764 C C . ALA A 1 100 ? 1.679 10.448 16.296 1.00 41.09 100 ALA A C 1
ATOM 766 O O . ALA A 1 100 ? 2.738 10.196 15.729 1.00 41.09 100 ALA A O 1
ATOM 767 N N . LEU A 1 101 ? 0.840 11.399 15.848 1.00 41.00 101 LEU A N 1
ATOM 768 C CA . LEU A 1 101 ? 0.975 12.099 14.552 1.00 41.00 101 LEU A CA 1
ATOM 769 C C . LEU A 1 101 ? 0.850 13.645 14.593 1.00 41.00 101 LEU A C 1
ATOM 771 O O . LEU A 1 101 ? 1.330 14.302 13.679 1.00 41.00 101 LEU A O 1
ATOM 775 N N . ALA A 1 102 ? 0.293 14.244 15.649 1.00 39.53 102 ALA A N 1
ATOM 776 C CA . ALA A 1 102 ? -0.003 15.676 15.840 1.00 39.53 102 ALA A CA 1
ATOM 777 C C . ALA A 1 102 ? 0.970 16.404 16.775 1.00 39.53 102 ALA A C 1
ATOM 779 O O . ALA A 1 102 ? 0.721 17.530 17.198 1.00 39.53 102 ALA A O 1
ATOM 780 N N . GLY A 1 103 ? 2.103 15.790 17.119 1.00 40.84 103 GLY A N 1
ATOM 781 C CA . GLY A 1 103 ? 3.230 16.546 17.669 1.00 40.84 103 GLY A CA 1
ATOM 782 C C . GLY A 1 103 ? 3.046 17.154 19.068 1.00 40.84 103 GLY A C 1
ATOM 783 O O . GLY A 1 103 ? 3.896 17.938 19.477 1.00 40.84 103 GLY A O 1
ATOM 784 N N . THR A 1 104 ? 2.028 16.782 19.858 1.00 42.00 104 THR A N 1
ATOM 785 C CA . THR A 1 104 ? 1.962 17.178 21.288 1.00 42.00 104 THR A CA 1
ATOM 786 C C . THR A 1 104 ? 3.075 16.557 22.145 1.00 42.00 104 THR A C 1
ATOM 788 O O . THR A 1 104 ? 3.323 17.005 23.260 1.00 42.00 104 THR A O 1
ATOM 791 N N . TYR A 1 105 ? 3.794 15.581 21.587 1.00 36.59 105 TYR A N 1
ATOM 792 C CA . TYR A 1 105 ? 5.179 15.260 21.916 1.00 36.59 105 TYR A CA 1
ATOM 793 C C . TYR A 1 105 ? 5.938 15.141 20.589 1.00 36.59 105 TYR A C 1
ATOM 795 O O . TYR A 1 105 ? 5.336 14.676 19.616 1.00 36.59 105 TYR A O 1
ATOM 803 N N . PRO A 1 106 ? 7.220 15.541 20.496 1.00 44.53 106 PRO A N 1
ATOM 804 C CA . PRO A 1 106 ? 7.998 15.319 19.286 1.00 44.53 106 PRO A CA 1
ATOM 805 C C . PRO A 1 106 ? 7.975 13.823 18.977 1.00 44.53 106 PRO A C 1
ATOM 807 O O . PRO A 1 106 ? 8.550 13.029 19.721 1.00 44.53 106 PRO A O 1
ATOM 810 N N . VAL A 1 107 ? 7.278 13.429 17.906 1.00 48.22 107 VAL A N 1
ATOM 811 C CA . VAL A 1 107 ? 7.364 12.065 17.389 1.00 48.22 107 VAL A CA 1
ATOM 812 C C . VAL A 1 107 ? 8.827 11.908 17.001 1.00 48.22 107 VAL A C 1
ATOM 814 O O . VAL A 1 107 ? 9.300 12.652 16.135 1.00 48.22 107 VAL A O 1
ATOM 817 N N . PRO A 1 108 ? 9.592 11.022 17.656 1.00 53.12 108 PRO A N 1
ATOM 818 C CA . PRO A 1 108 ? 10.973 10.826 17.269 1.00 53.12 108 PRO A CA 1
ATOM 819 C C . PRO A 1 108 ? 10.960 10.438 15.792 1.00 53.12 108 PRO A C 1
ATOM 821 O O . PRO A 1 108 ? 10.140 9.604 15.409 1.00 53.12 108 PRO A O 1
ATOM 824 N N . LEU A 1 109 ? 11.857 10.994 14.970 1.00 55.78 109 LEU A N 1
ATOM 825 C CA . LEU A 1 109 ? 12.046 10.559 13.578 1.00 55.78 109 LEU A CA 1
ATOM 826 C C . LEU A 1 109 ? 11.923 9.022 13.414 1.00 55.78 109 LEU A C 1
ATOM 828 O O . LEU A 1 109 ? 11.205 8.593 12.509 1.00 55.78 109 LEU A O 1
ATOM 832 N N . PRO A 1 110 ? 12.483 8.184 14.321 1.00 59.91 110 PRO A N 1
ATOM 833 C CA . PRO A 1 110 ? 12.250 6.737 14.329 1.00 59.91 110 PRO A CA 1
ATOM 834 C C . PRO A 1 110 ? 10.787 6.267 14.224 1.00 59.91 110 PRO A C 1
ATOM 836 O O . PRO A 1 110 ? 10.514 5.306 13.511 1.00 59.91 110 PRO A O 1
ATOM 839 N N . GLY A 1 111 ? 9.841 6.921 14.903 1.00 55.91 111 GLY A N 1
ATOM 840 C CA . GLY A 1 111 ? 8.420 6.559 14.890 1.00 55.91 111 GLY A CA 1
ATOM 841 C C . GLY A 1 111 ? 7.737 6.844 13.550 1.00 55.91 111 GLY A C 1
ATOM 842 O O . GLY A 1 111 ? 6.951 6.024 13.074 1.00 55.91 111 GLY A O 1
ATOM 843 N N . LEU A 1 112 ? 8.091 7.954 12.893 1.00 60.66 112 LEU A N 1
ATOM 844 C CA . LEU A 1 112 ? 7.606 8.276 11.548 1.00 60.66 112 LEU A CA 1
ATOM 845 C C . LEU A 1 112 ? 8.131 7.266 10.518 1.00 60.66 112 LEU A C 1
ATOM 847 O O . LEU A 1 112 ? 7.358 6.727 9.726 1.00 60.66 112 LEU A O 1
ATOM 851 N N . PHE A 1 113 ? 9.429 6.953 10.577 1.00 65.81 113 PHE A N 1
ATOM 852 C CA . PHE A 1 113 ? 10.035 5.938 9.713 1.00 65.81 113 PHE A CA 1
ATOM 853 C C . PHE A 1 113 ? 9.407 4.561 9.921 1.00 65.81 113 PHE A C 1
ATOM 855 O O . PHE A 1 113 ? 9.091 3.890 8.943 1.00 65.81 113 PHE A O 1
ATOM 862 N N . LEU A 1 114 ? 9.176 4.152 11.171 1.00 69.94 114 LEU A N 1
ATOM 863 C CA . LEU A 1 114 ? 8.542 2.871 11.474 1.00 69.94 114 LEU A CA 1
ATOM 864 C C . LEU A 1 114 ? 7.099 2.813 10.960 1.00 69.94 114 LEU A C 1
ATOM 866 O O . LEU A 1 114 ? 6.661 1.770 10.483 1.00 69.94 114 LEU A O 1
ATOM 870 N N . THR A 1 115 ? 6.369 3.926 11.010 1.00 64.94 115 THR A N 1
ATOM 871 C CA . THR A 1 115 ? 4.988 4.009 10.515 1.00 64.94 115 THR A CA 1
ATOM 872 C C . THR A 1 115 ? 4.932 3.895 8.993 1.00 64.94 115 THR A C 1
ATOM 874 O O . THR A 1 115 ? 4.173 3.087 8.458 1.00 64.94 115 THR A O 1
ATOM 877 N N . ILE A 1 116 ? 5.795 4.626 8.280 1.00 73.50 116 ILE A N 1
ATOM 878 C CA . ILE A 1 116 ? 5.920 4.500 6.822 1.00 73.50 116 ILE A CA 1
ATOM 879 C C . ILE A 1 116 ? 6.336 3.071 6.463 1.00 73.50 116 ILE A C 1
ATOM 881 O O . ILE A 1 116 ? 5.682 2.429 5.649 1.00 73.50 116 ILE A O 1
ATOM 885 N N . LEU A 1 117 ? 7.348 2.527 7.141 1.00 79.56 117 LEU A N 1
ATOM 886 C CA . LEU A 1 117 ? 7.847 1.182 6.880 1.00 79.56 117 LEU A CA 1
ATOM 887 C C . LEU A 1 117 ? 6.779 0.108 7.107 1.00 79.56 117 LEU A C 1
ATOM 889 O O . LEU A 1 117 ? 6.608 -0.767 6.270 1.00 79.56 117 LEU A O 1
ATOM 893 N N . THR A 1 118 ? 6.059 0.149 8.227 1.00 75.62 118 THR A N 1
ATOM 894 C CA . THR A 1 118 ? 5.041 -0.866 8.541 1.00 75.62 118 THR A CA 1
ATOM 895 C C . THR A 1 118 ? 3.822 -0.751 7.632 1.00 75.62 118 THR A C 1
ATOM 897 O O . THR A 1 118 ? 3.300 -1.776 7.194 1.00 75.62 118 THR A O 1
ATOM 900 N N . SER A 1 119 ? 3.406 0.465 7.263 1.00 72.25 119 SER A N 1
ATOM 901 C CA . SER A 1 119 ? 2.273 0.670 6.350 1.00 72.25 119 SER A CA 1
ATOM 902 C C . SER A 1 119 ? 2.514 0.119 4.938 1.00 72.25 119 SER A C 1
ATOM 904 O O . SER A 1 119 ? 1.554 -0.304 4.292 1.00 72.25 119 SER A O 1
ATOM 906 N N . MET A 1 120 ? 3.776 0.005 4.498 1.00 80.75 120 MET A N 1
ATOM 907 C CA . MET A 1 120 ? 4.162 -0.647 3.235 1.00 80.75 120 MET A CA 1
ATOM 908 C C . MET A 1 120 ? 3.847 -2.151 3.176 1.00 80.75 120 MET A C 1
ATOM 910 O O . MET A 1 120 ? 3.930 -2.752 2.106 1.00 80.75 120 MET A O 1
ATOM 914 N N . PHE A 1 121 ? 3.513 -2.781 4.301 1.00 82.62 121 PHE A N 1
ATOM 915 C CA . PHE A 1 121 ? 3.182 -4.208 4.360 1.00 82.62 121 PHE A CA 1
ATOM 916 C C . PHE A 1 121 ? 1.738 -4.463 4.815 1.00 82.62 121 PHE A C 1
ATOM 918 O O . PHE A 1 121 ? 1.287 -5.611 4.842 1.00 82.62 121 PHE A O 1
ATOM 925 N N . LEU A 1 122 ? 0.983 -3.407 5.135 1.00 71.56 122 LEU A N 1
ATOM 926 C CA . LEU A 1 122 ? -0.423 -3.502 5.516 1.00 71.56 122 LEU A CA 1
ATOM 927 C C . LEU A 1 122 ? -1.327 -3.551 4.282 1.00 71.56 122 LEU A C 1
ATOM 929 O O . LEU A 1 122 ? -1.109 -2.854 3.293 1.00 71.56 122 LEU A O 1
ATOM 933 N N . HIS A 1 123 ? -2.374 -4.367 4.366 1.00 71.88 123 HIS A N 1
ATOM 934 C CA . HIS A 1 123 ? -3.329 -4.583 3.286 1.00 71.88 123 HIS A CA 1
ATOM 935 C C . HIS A 1 123 ? -4.754 -4.461 3.819 1.00 71.88 123 HIS A C 1
ATOM 937 O O . HIS A 1 123 ? -5.077 -4.997 4.875 1.00 71.88 123 HIS A O 1
ATOM 943 N N . GLY A 1 124 ? -5.617 -3.782 3.063 1.00 66.19 124 GLY A N 1
ATOM 944 C CA . GLY A 1 124 ? -7.017 -3.539 3.442 1.00 66.19 124 GLY A CA 1
ATOM 945 C C . GLY A 1 124 ? -7.964 -4.737 3.271 1.00 66.19 124 GLY A C 1
ATOM 946 O O . GLY A 1 124 ? -9.160 -4.587 3.481 1.00 66.19 124 GLY A O 1
ATOM 947 N N . GLY A 1 125 ? -7.467 -5.908 2.852 1.00 72.31 125 GLY A N 1
ATOM 948 C CA . GLY A 1 125 ? -8.270 -7.122 2.666 1.00 72.31 125 GLY A CA 1
ATOM 949 C C . GLY A 1 125 ? -7.613 -8.162 1.752 1.00 72.31 125 GLY A C 1
ATOM 950 O O . GLY A 1 125 ? -6.576 -7.904 1.138 1.00 72.31 125 GLY A O 1
ATOM 951 N N . TRP A 1 126 ? -8.244 -9.336 1.631 1.00 78.19 126 TRP A N 1
ATOM 952 C CA . TRP A 1 126 ? -7.729 -10.482 0.864 1.00 78.19 126 TRP A CA 1
ATOM 953 C C . TRP A 1 126 ? -7.509 -10.186 -0.623 1.00 78.19 126 TRP A C 1
ATOM 955 O O . TRP A 1 126 ? -6.456 -10.502 -1.168 1.00 78.19 126 TRP A O 1
ATOM 965 N N . LEU A 1 127 ? -8.465 -9.526 -1.282 1.00 74.25 127 LEU A N 1
ATOM 966 C CA . LEU A 1 127 ? -8.321 -9.175 -2.697 1.00 74.25 127 LEU A CA 1
ATOM 967 C C . LEU A 1 127 ? -7.157 -8.196 -2.927 1.00 74.25 127 LEU A C 1
ATOM 969 O O . LEU A 1 127 ? -6.458 -8.296 -3.931 1.00 74.25 127 LEU A O 1
ATOM 973 N N . HIS A 1 128 ? -6.918 -7.288 -1.976 1.00 71.69 128 HIS A N 1
ATOM 974 C CA . HIS A 1 128 ? -5.839 -6.305 -2.060 1.00 71.69 128 HIS A CA 1
ATOM 975 C C . HIS A 1 128 ? -4.464 -6.977 -1.937 1.00 71.69 128 HIS A C 1
ATOM 977 O O . HIS A 1 128 ? -3.593 -6.727 -2.766 1.00 71.69 128 HIS A O 1
ATOM 983 N N . ILE A 1 129 ? -4.265 -7.877 -0.966 1.00 81.94 129 ILE A N 1
ATOM 984 C CA . ILE A 1 129 ? -2.999 -8.620 -0.853 1.00 81.94 129 ILE A CA 1
ATOM 985 C C . ILE A 1 129 ? -2.769 -9.545 -2.049 1.00 81.94 129 ILE A C 1
ATOM 987 O O . ILE A 1 129 ? -1.668 -9.557 -2.591 1.00 81.94 129 ILE A O 1
ATOM 991 N N . ILE A 1 130 ? -3.797 -10.258 -2.516 1.00 86.69 130 ILE A N 1
ATOM 992 C CA . ILE A 1 130 ? -3.681 -11.127 -3.696 1.00 86.69 130 ILE A CA 1
ATOM 993 C C . ILE A 1 130 ? -3.292 -10.300 -4.923 1.00 86.69 130 ILE A C 1
ATOM 995 O O . ILE A 1 130 ? -2.361 -10.671 -5.633 1.00 86.69 130 ILE A O 1
ATOM 999 N N . GLY A 1 131 ? -3.949 -9.158 -5.142 1.00 84.62 131 GLY A N 1
ATOM 1000 C CA . GLY A 1 131 ? -3.607 -8.241 -6.226 1.00 84.62 131 GLY A CA 1
ATOM 1001 C C . GLY A 1 131 ? -2.164 -7.746 -6.130 1.00 84.62 131 GLY A C 1
ATOM 1002 O O . GLY A 1 131 ? -1.413 -7.857 -7.094 1.00 84.62 131 GLY A O 1
ATOM 1003 N N . ASN A 1 132 ? -1.737 -7.276 -4.959 1.00 87.81 132 ASN A N 1
ATOM 1004 C CA . ASN A 1 132 ? -0.373 -6.791 -4.744 1.00 87.81 132 ASN A CA 1
ATOM 1005 C C . ASN A 1 132 ? 0.677 -7.875 -5.016 1.00 87.81 132 ASN A C 1
ATOM 1007 O O . ASN A 1 132 ? 1.646 -7.633 -5.736 1.00 87.81 132 ASN A O 1
ATOM 1011 N N . MET A 1 133 ? 0.472 -9.084 -4.489 1.00 91.88 133 MET A N 1
ATOM 1012 C CA . MET A 1 133 ? 1.393 -10.198 -4.717 1.00 91.88 133 MET A CA 1
ATOM 1013 C C . MET A 1 133 ? 1.398 -10.639 -6.182 1.00 91.88 133 MET A C 1
ATOM 1015 O O . MET A 1 133 ? 2.453 -10.974 -6.710 1.00 91.88 133 MET A O 1
ATOM 1019 N N . TRP A 1 134 ? 0.255 -10.579 -6.869 1.00 90.62 134 TRP A N 1
ATOM 1020 C CA . TRP A 1 134 ? 0.175 -10.875 -8.297 1.00 90.62 134 TRP A CA 1
ATOM 1021 C C . TRP A 1 134 ? 0.976 -9.862 -9.129 1.00 90.62 134 TRP A C 1
ATOM 1023 O O . TRP A 1 134 ? 1.789 -10.259 -9.961 1.00 90.62 134 TRP A O 1
ATOM 1033 N N . PHE A 1 135 ? 0.829 -8.561 -8.877 1.00 91.00 135 PHE A N 1
ATOM 1034 C CA . PHE A 1 135 ? 1.625 -7.542 -9.569 1.00 91.00 135 PHE A CA 1
ATOM 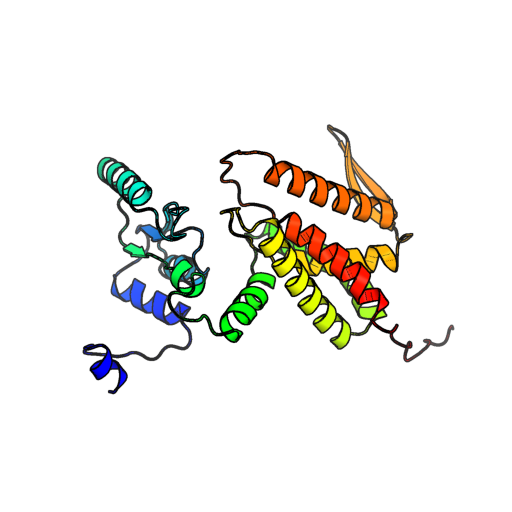1035 C C . PHE A 1 135 ? 3.124 -7.681 -9.277 1.00 91.00 135 PHE A C 1
ATOM 1037 O O . PHE A 1 135 ? 3.937 -7.582 -10.196 1.00 91.00 135 PHE A O 1
ATOM 1044 N N . LEU A 1 136 ? 3.500 -7.964 -8.027 1.00 92.44 136 LEU A N 1
ATOM 1045 C CA . LEU A 1 136 ? 4.892 -8.255 -7.683 1.00 92.44 136 LEU A CA 1
ATOM 1046 C C . LEU A 1 136 ? 5.427 -9.491 -8.397 1.00 92.44 136 LEU A C 1
ATOM 1048 O O . LEU A 1 136 ? 6.572 -9.482 -8.827 1.00 92.44 136 LEU A O 1
ATOM 1052 N N . TRP A 1 137 ? 4.611 -10.527 -8.557 1.00 91.56 137 TRP A N 1
ATOM 1053 C CA . TRP A 1 137 ? 5.008 -11.729 -9.278 1.00 91.56 137 TRP A CA 1
ATOM 1054 C C . TRP A 1 137 ? 5.170 -11.495 -10.787 1.00 91.56 137 TRP A C 1
ATOM 1056 O O . TRP A 1 137 ? 6.060 -12.083 -11.384 1.00 91.56 137 TRP A O 1
ATOM 1066 N N . ILE A 1 138 ? 4.353 -10.629 -11.402 1.00 90.44 138 ILE A N 1
ATOM 1067 C CA . ILE A 1 138 ? 4.461 -10.313 -12.839 1.00 90.44 138 ILE A CA 1
ATOM 1068 C C . ILE A 1 138 ? 5.673 -9.424 -13.148 1.00 90.44 138 ILE A C 1
ATOM 1070 O O . ILE A 1 138 ? 6.272 -9.565 -14.211 1.00 90.44 138 ILE A O 1
ATOM 1074 N N . PHE A 1 139 ? 5.958 -8.439 -12.291 1.00 94.81 139 PHE A N 1
ATOM 1075 C CA . PHE A 1 139 ? 6.912 -7.373 -12.614 1.00 94.81 139 PHE A CA 1
ATOM 1076 C C . PHE A 1 139 ? 8.185 -7.402 -11.763 1.00 94.81 139 PHE A C 1
ATOM 1078 O O . PHE A 1 139 ? 9.217 -6.899 -12.201 1.00 94.81 139 PHE A O 1
ATOM 1085 N N . GLY A 1 140 ? 8.118 -7.917 -10.536 1.00 94.56 140 GLY A N 1
ATOM 1086 C CA . GLY A 1 140 ? 9.185 -7.807 -9.541 1.00 94.56 140 GLY A CA 1
ATOM 1087 C C . GLY A 1 140 ? 10.397 -8.676 -9.833 1.00 94.56 140 GLY A C 1
ATOM 1088 O O . GLY A 1 140 ? 11.518 -8.196 -9.685 1.00 94.56 140 GLY A O 1
ATOM 1089 N N . ASP A 1 141 ? 10.186 -9.901 -10.310 1.00 93.12 141 ASP A N 1
ATOM 1090 C CA . ASP A 1 141 ? 11.250 -10.847 -10.657 1.00 93.12 141 ASP A CA 1
ATOM 1091 C C . ASP A 1 141 ? 12.207 -10.274 -11.715 1.00 93.12 141 ASP A C 1
ATOM 1093 O O . ASP A 1 141 ? 13.423 -10.329 -11.5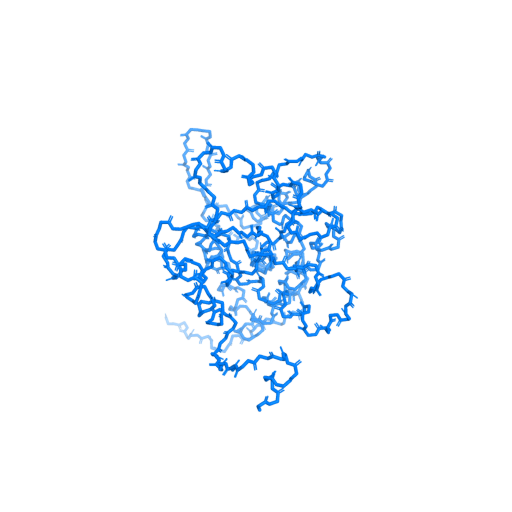53 1.00 93.12 141 ASP A O 1
ATOM 1097 N N . ASN A 1 142 ? 11.681 -9.620 -12.753 1.00 93.56 142 ASN A N 1
ATOM 1098 C CA . ASN A 1 142 ? 12.485 -9.004 -13.801 1.00 93.56 142 ASN A CA 1
ATOM 1099 C C . ASN A 1 142 ? 13.330 -7.835 -13.278 1.00 93.56 142 ASN A C 1
ATOM 1101 O O . ASN A 1 142 ? 14.479 -7.673 -13.695 1.00 93.56 142 ASN A O 1
ATOM 1105 N N . ILE A 1 143 ? 12.788 -7.021 -12.366 1.00 96.06 143 ILE A N 1
ATOM 1106 C CA . ILE A 1 143 ? 13.552 -5.926 -11.750 1.00 96.06 143 ILE A CA 1
ATOM 1107 C C . ILE A 1 143 ? 14.609 -6.489 -10.804 1.00 96.06 143 ILE A C 1
ATOM 1109 O O . ILE A 1 143 ? 15.757 -6.045 -10.842 1.00 96.06 143 ILE A O 1
ATOM 1113 N N . GLU A 1 144 ? 14.257 -7.486 -9.997 1.00 95.88 144 GLU A N 1
ATOM 1114 C CA . GLU A 1 144 ? 15.184 -8.163 -9.096 1.00 95.88 144 GLU A CA 1
ATOM 1115 C C . GLU A 1 144 ? 16.327 -8.847 -9.850 1.00 95.88 144 GLU A C 1
ATOM 1117 O O . GLU A 1 144 ? 17.484 -8.733 -9.447 1.00 95.88 144 GLU A O 1
ATOM 1122 N N . ASP A 1 145 ? 16.050 -9.481 -10.984 1.00 93.38 145 ASP A N 1
ATOM 1123 C CA . ASP A 1 145 ? 17.076 -10.059 -11.848 1.00 93.38 145 ASP A CA 1
ATOM 1124 C C . ASP A 1 145 ? 17.999 -8.990 -12.439 1.00 93.38 145 ASP A C 1
ATOM 1126 O O . ASP A 1 145 ? 19.214 -9.209 -12.541 1.00 93.38 145 ASP A O 1
ATOM 1130 N N . HIS A 1 146 ? 17.444 -7.824 -12.788 1.00 93.12 146 HIS A N 1
ATOM 1131 C CA . HIS A 1 146 ? 18.198 -6.711 -13.351 1.00 93.12 146 HIS A CA 1
ATOM 1132 C C . HIS A 1 146 ? 19.168 -6.083 -12.344 1.00 93.12 146 HIS A C 1
ATOM 1134 O O . HIS A 1 146 ? 20.306 -5.809 -12.715 1.00 93.12 146 HIS A O 1
ATOM 1140 N N . VAL A 1 147 ? 18.768 -5.864 -11.085 1.00 94.31 147 VAL A N 1
ATOM 1141 C CA . VAL A 1 147 ? 19.610 -5.162 -10.084 1.00 94.31 147 VAL A CA 1
ATOM 1142 C C . VAL A 1 147 ? 20.232 -6.083 -9.025 1.00 94.31 147 VAL A C 1
ATOM 1144 O O . VAL A 1 147 ? 21.216 -5.723 -8.381 1.00 94.31 147 VAL A O 1
ATOM 1147 N N . GLY A 1 148 ? 19.712 -7.297 -8.862 1.00 94.00 148 GLY A N 1
ATOM 1148 C CA . GLY A 1 148 ? 20.058 -8.254 -7.811 1.00 94.00 148 GLY A CA 1
ATOM 1149 C C . GLY A 1 148 ? 19.213 -8.115 -6.538 1.00 94.00 148 GLY A C 1
ATOM 1150 O O . GLY A 1 148 ? 18.665 -7.057 -6.242 1.00 94.00 148 GLY A O 1
ATOM 1151 N N . HIS A 1 149 ? 19.182 -9.184 -5.736 1.00 94.00 149 HIS A N 1
ATOM 1152 C CA . HIS A 1 149 ? 18.305 -9.333 -4.563 1.00 94.00 149 HIS A CA 1
ATOM 1153 C C . HIS A 1 149 ? 18.380 -8.177 -3.547 1.00 94.00 149 HIS A C 1
ATOM 1155 O O . HIS A 1 149 ? 17.366 -7.596 -3.168 1.00 94.00 149 HIS A O 1
ATOM 1161 N N . PHE A 1 150 ? 19.586 -7.808 -3.095 1.00 95.12 150 PHE A N 1
ATOM 1162 C CA . PHE A 1 150 ? 19.736 -6.766 -2.070 1.00 95.12 150 PHE A CA 1
ATOM 1163 C C . PHE A 1 150 ? 19.463 -5.345 -2.606 1.00 95.12 150 PHE A C 1
ATOM 1165 O O . PHE A 1 150 ? 18.703 -4.615 -1.965 1.00 95.12 150 PHE A O 1
ATOM 1172 N N . PRO A 1 151 ? 19.991 -4.936 -3.781 1.00 95.38 151 PRO A N 1
ATOM 1173 C CA . PRO A 1 151 ? 19.588 -3.677 -4.409 1.00 95.38 151 PRO A CA 1
ATOM 1174 C C . PRO A 1 151 ? 18.087 -3.593 -4.693 1.00 95.38 151 PRO A C 1
ATOM 1176 O O . PRO A 1 151 ? 17.513 -2.523 -4.520 1.00 95.38 151 PRO A O 1
ATOM 1179 N N . TYR A 1 152 ? 17.441 -4.704 -5.058 1.00 96.81 152 TYR A N 1
ATOM 1180 C CA . TYR A 1 152 ? 15.994 -4.763 -5.255 1.00 96.81 152 TYR A CA 1
ATOM 1181 C C . TYR A 1 152 ? 15.220 -4.509 -3.958 1.00 96.81 152 TYR A C 1
ATOM 1183 O O . TYR A 1 152 ? 14.290 -3.705 -3.951 1.00 96.81 152 TYR A O 1
ATOM 1191 N N . LEU A 1 153 ? 15.641 -5.110 -2.840 1.00 95.69 153 LEU A N 1
ATOM 1192 C CA . LEU A 1 153 ? 15.040 -4.836 -1.534 1.00 95.69 153 LEU A CA 1
ATOM 1193 C C . LEU A 1 153 ? 15.139 -3.346 -1.173 1.00 95.69 153 LEU A C 1
ATOM 1195 O O . LEU A 1 153 ? 14.142 -2.737 -0.788 1.00 95.69 153 LEU A O 1
ATOM 1199 N N . LEU A 1 154 ? 16.320 -2.737 -1.327 1.00 96.38 154 LEU A N 1
ATOM 1200 C CA . LEU A 1 154 ? 16.493 -1.304 -1.066 1.00 96.38 154 LEU A CA 1
ATOM 1201 C C . LEU A 1 154 ? 15.665 -0.445 -2.025 1.00 96.38 154 LEU A C 1
ATOM 1203 O O . LEU A 1 154 ? 15.014 0.500 -1.588 1.00 96.38 154 LEU A O 1
ATOM 1207 N N . PHE A 1 155 ? 15.643 -0.793 -3.310 1.00 97.06 155 PHE A N 1
ATOM 1208 C CA . PHE A 1 155 ? 14.817 -0.140 -4.321 1.00 97.06 155 PHE A CA 1
ATOM 1209 C C . PHE A 1 155 ? 13.334 -0.156 -3.931 1.00 97.06 155 PHE A C 1
ATOM 1211 O O . PHE A 1 155 ? 12.673 0.882 -3.990 1.00 97.06 155 PHE A O 1
ATOM 1218 N N . TYR A 1 156 ? 12.825 -1.306 -3.488 1.00 96.31 156 TYR A N 1
ATOM 1219 C CA . TYR A 1 156 ? 11.440 -1.477 -3.061 1.00 96.31 156 TYR A CA 1
ATOM 1220 C C . TYR A 1 156 ? 11.118 -0.599 -1.844 1.00 96.31 156 TYR A C 1
ATOM 1222 O O . TYR A 1 156 ? 10.139 0.150 -1.855 1.00 96.31 156 TYR A O 1
ATOM 1230 N N . LEU A 1 157 ? 11.979 -0.629 -0.819 1.00 94.56 157 LEU A N 1
ATOM 1231 C CA . LEU A 1 157 ? 11.816 0.164 0.402 1.00 94.56 157 LEU A CA 1
ATOM 1232 C C . LEU A 1 157 ? 11.852 1.674 0.125 1.00 94.56 157 LEU A C 1
ATOM 1234 O O . LEU A 1 157 ? 10.981 2.410 0.589 1.00 94.56 157 LEU A O 1
ATOM 1238 N N . ILE A 1 158 ? 12.817 2.140 -0.672 1.00 95.19 158 ILE A N 1
ATOM 1239 C CA . ILE A 1 158 ? 12.951 3.561 -1.023 1.00 95.19 158 ILE A CA 1
ATOM 1240 C C . ILE A 1 158 ? 11.772 4.013 -1.891 1.00 95.19 158 ILE A C 1
ATOM 1242 O O . ILE A 1 158 ? 11.242 5.102 -1.672 1.00 95.19 158 ILE A O 1
ATOM 1246 N N . SER A 1 159 ? 11.313 3.179 -2.829 1.00 95.38 159 SER A N 1
ATOM 1247 C CA . SER A 1 159 ? 10.140 3.485 -3.659 1.00 95.38 159 SER A CA 1
ATOM 1248 C C . SER A 1 159 ? 8.872 3.635 -2.820 1.00 95.38 159 SER A C 1
ATOM 1250 O O . SER A 1 159 ? 8.120 4.585 -3.021 1.00 95.38 159 SER A O 1
ATOM 1252 N N . GLY A 1 160 ? 8.640 2.747 -1.847 1.00 91.06 160 GLY A N 1
ATOM 1253 C CA . GLY A 1 160 ? 7.493 2.858 -0.941 1.00 91.06 160 GLY A CA 1
ATOM 1254 C C . GLY A 1 160 ? 7.578 4.065 -0.008 1.00 91.06 160 GLY A C 1
ATOM 1255 O O . GLY A 1 160 ? 6.573 4.740 0.221 1.00 91.06 160 GLY A O 1
ATOM 1256 N N . PHE A 1 161 ? 8.777 4.401 0.470 1.00 89.19 161 PHE A N 1
ATOM 1257 C CA . PHE A 1 161 ? 8.994 5.622 1.242 1.00 89.19 161 PHE A CA 1
ATOM 1258 C C . PHE A 1 161 ? 8.689 6.876 0.408 1.00 89.19 161 PHE A C 1
ATOM 1260 O O . PHE A 1 161 ? 7.912 7.727 0.836 1.00 89.19 161 PHE A O 1
ATOM 1267 N N . ALA A 1 162 ? 9.231 6.965 -0.810 1.00 91.12 162 ALA A N 1
ATOM 1268 C CA . ALA A 1 162 ? 8.977 8.075 -1.727 1.00 91.12 162 ALA A CA 1
ATOM 1269 C C . ALA A 1 162 ? 7.491 8.185 -2.111 1.00 91.12 162 ALA A C 1
ATOM 1271 O O . ALA A 1 162 ? 6.947 9.287 -2.134 1.00 91.12 162 ALA A O 1
ATOM 1272 N N . ALA A 1 163 ? 6.817 7.054 -2.339 1.00 88.50 163 ALA A N 1
ATOM 1273 C CA . ALA A 1 163 ? 5.375 6.990 -2.562 1.00 88.50 163 ALA A CA 1
ATOM 1274 C C . ALA A 1 163 ? 4.585 7.570 -1.381 1.00 88.50 163 ALA A C 1
ATOM 1276 O O . ALA A 1 163 ? 3.673 8.371 -1.576 1.00 88.50 163 ALA A O 1
ATOM 1277 N N . SER A 1 164 ? 4.965 7.195 -0.158 1.00 80.25 164 SER A N 1
ATOM 1278 C CA . SER A 1 164 ? 4.310 7.655 1.070 1.00 80.25 164 SER A CA 1
ATOM 1279 C C . SER A 1 164 ? 4.496 9.158 1.266 1.00 80.25 164 SER A C 1
ATOM 1281 O O . SER A 1 164 ? 3.531 9.868 1.529 1.00 80.25 164 SER A O 1
ATOM 1283 N N . VAL A 1 165 ? 5.711 9.669 1.049 1.00 81.38 165 VAL A N 1
ATOM 1284 C CA . VAL A 1 165 ? 5.999 11.110 1.100 1.00 81.38 165 VAL A CA 1
ATOM 1285 C C . VAL A 1 165 ? 5.211 11.869 0.032 1.00 81.38 165 VAL A C 1
ATOM 1287 O O . VAL A 1 165 ? 4.582 12.874 0.349 1.00 81.38 165 VAL A O 1
ATOM 1290 N N . ALA A 1 166 ? 5.187 11.386 -1.213 1.00 82.69 166 ALA A N 1
ATOM 1291 C CA . ALA A 1 166 ? 4.426 12.018 -2.290 1.00 82.69 166 ALA A CA 1
ATOM 1292 C C . ALA A 1 166 ? 2.927 12.079 -1.969 1.00 82.69 166 ALA A C 1
ATOM 1294 O O . ALA A 1 166 ? 2.295 13.111 -2.176 1.00 82.69 166 ALA A O 1
ATOM 1295 N N . HIS A 1 167 ? 2.373 11.001 -1.412 1.00 76.88 167 HIS A N 1
ATOM 1296 C CA . HIS A 1 167 ? 0.987 10.977 -0.968 1.00 76.88 167 HIS A CA 1
ATOM 1297 C C . HIS A 1 167 ? 0.729 11.997 0.143 1.00 76.88 167 HIS A C 1
ATOM 1299 O O . HIS A 1 167 ? -0.178 12.807 0.006 1.00 76.88 167 HIS A O 1
ATOM 1305 N N . ILE A 1 168 ? 1.548 12.009 1.199 1.00 72.62 168 ILE A N 1
ATOM 1306 C CA . ILE A 1 168 ? 1.404 12.936 2.333 1.00 72.62 168 ILE A CA 1
ATOM 1307 C C . ILE A 1 168 ? 1.479 14.395 1.869 1.00 72.62 168 ILE A C 1
ATOM 1309 O O . ILE A 1 168 ? 0.678 15.215 2.303 1.00 72.62 168 ILE A O 1
ATOM 1313 N N . LEU A 1 169 ? 2.412 14.727 0.973 1.00 73.81 169 LEU A N 1
ATOM 1314 C CA . LEU A 1 169 ? 2.590 16.097 0.489 1.00 73.81 169 LEU A CA 1
ATOM 1315 C C . LEU A 1 169 ? 1.437 16.559 -0.410 1.00 73.81 169 LEU A C 1
ATOM 1317 O O . LEU A 1 169 ? 1.000 17.701 -0.301 1.00 73.81 169 LEU A O 1
ATOM 1321 N N . LEU A 1 170 ? 0.942 15.688 -1.294 1.00 70.12 170 LEU A N 1
ATOM 1322 C CA . LEU A 1 170 ? -0.096 16.035 -2.273 1.00 70.12 170 LEU A CA 1
ATOM 1323 C C . LEU A 1 170 ? -1.520 15.908 -1.714 1.00 70.12 170 LEU A C 1
ATOM 1325 O O . LEU A 1 170 ? -2.442 16.505 -2.260 1.00 70.12 170 LEU A O 1
ATOM 1329 N N . ASN A 1 171 ? -1.688 15.185 -0.606 1.00 63.03 171 ASN A N 1
ATOM 1330 C CA . ASN A 1 171 ? -2.937 15.052 0.143 1.00 63.03 171 ASN A CA 1
ATOM 1331 C C . ASN A 1 171 ? -2.845 15.662 1.549 1.00 63.03 171 ASN A C 1
ATOM 1333 O O . ASN A 1 171 ? -3.591 15.258 2.435 1.00 63.03 171 ASN A O 1
ATOM 1337 N N . ALA A 1 172 ? -1.976 16.654 1.765 1.00 55.03 172 ALA A N 1
ATOM 1338 C CA . ALA A 1 172 ? -1.764 17.268 3.081 1.00 55.03 172 ALA A CA 1
ATOM 1339 C C . ALA A 1 172 ? -3.042 17.861 3.725 1.00 55.03 172 ALA A C 1
ATOM 1341 O O . ALA A 1 172 ? -3.051 18.118 4.924 1.00 55.03 172 ALA A O 1
ATOM 1342 N N . GLY A 1 173 ? -4.113 18.073 2.946 1.00 49.91 173 GLY A N 1
ATOM 1343 C CA . GLY A 1 173 ? -5.433 18.509 3.422 1.00 49.91 173 GLY A CA 1
ATOM 1344 C C . GLY A 1 173 ? -6.546 17.451 3.361 1.00 49.91 173 GLY A C 1
ATOM 1345 O O . GLY A 1 173 ? -7.701 17.797 3.587 1.00 49.91 173 GLY A O 1
ATOM 1346 N N . SER A 1 174 ? -6.245 16.193 3.014 1.00 46.25 174 SER A N 1
ATOM 1347 C CA . SER A 1 174 ? -7.237 15.115 2.888 1.00 46.25 174 SER A CA 1
ATOM 1348 C C . SER A 1 174 ? -7.252 14.226 4.129 1.00 46.25 174 SER A C 1
ATOM 1350 O O . SER A 1 174 ? -6.219 13.714 4.554 1.00 46.25 174 SER A O 1
ATOM 1352 N N . ASN A 1 175 ? -8.444 13.989 4.676 1.00 43.22 175 ASN A N 1
ATOM 1353 C CA . ASN A 1 175 ? -8.641 13.212 5.904 1.00 43.22 175 ASN A CA 1
ATOM 1354 C C . ASN A 1 175 ? -8.779 11.697 5.668 1.00 43.22 175 ASN A C 1
ATOM 1356 O O . ASN A 1 175 ? -9.195 10.962 6.564 1.00 43.22 175 ASN A O 1
ATOM 1360 N N . VAL A 1 176 ? -8.490 11.218 4.454 1.00 44.69 176 VAL A N 1
ATOM 1361 C CA . VAL A 1 176 ? -8.669 9.811 4.082 1.00 44.69 176 VAL A CA 1
ATOM 1362 C C . VAL A 1 176 ? -7.403 9.019 4.439 1.00 44.69 176 VAL A C 1
ATOM 1364 O O . VAL A 1 176 ? -6.345 9.284 3.865 1.00 44.69 176 VAL A O 1
ATOM 1367 N N . PRO A 1 177 ? -7.469 8.040 5.363 1.00 43.84 177 PRO A N 1
ATOM 1368 C CA . PRO A 1 177 ? -6.302 7.254 5.749 1.00 43.84 177 PRO A CA 1
ATOM 1369 C C . PRO A 1 177 ? -5.792 6.411 4.573 1.00 43.84 177 PRO A C 1
ATOM 1371 O O . PRO A 1 177 ? -6.557 5.690 3.932 1.00 43.84 177 PRO A O 1
ATOM 1374 N N . SER A 1 178 ? -4.484 6.468 4.307 1.00 50.75 178 SER A N 1
ATOM 1375 C CA . SER A 1 178 ? -3.853 5.693 3.237 1.00 50.75 178 SER A CA 1
ATOM 1376 C C . SER A 1 178 ? -3.285 4.373 3.763 1.00 50.75 178 SER A C 1
ATOM 1378 O O . SER A 1 178 ? -2.408 4.373 4.627 1.00 50.75 178 SER A O 1
ATOM 1380 N N . VAL A 1 179 ? -3.721 3.246 3.200 1.00 46.91 179 VAL A N 1
ATOM 1381 C CA . VAL A 1 179 ? -3.068 1.935 3.371 1.00 46.91 179 VAL A CA 1
ATOM 1382 C C . VAL A 1 179 ? -2.182 1.705 2.146 1.00 46.91 179 VAL A C 1
ATOM 1384 O O . VAL A 1 179 ? -2.685 1.689 1.024 1.00 46.91 179 VAL A O 1
ATOM 1387 N N . GLY A 1 180 ? -0.865 1.597 2.339 1.00 56.62 180 GLY A N 1
ATOM 1388 C CA . GLY A 1 180 ? 0.103 1.983 1.305 1.00 56.62 180 GLY A CA 1
ATOM 1389 C C . GLY A 1 180 ? 1.123 0.937 0.858 1.00 56.62 180 GLY A C 1
ATOM 1390 O O . GLY A 1 180 ? 2.208 1.331 0.437 1.00 56.62 180 GLY A O 1
ATOM 1391 N N . ALA A 1 181 ? 0.826 -0.367 0.900 1.00 56.44 181 ALA A N 1
ATOM 1392 C CA . ALA A 1 181 ? 1.741 -1.383 0.357 1.00 56.44 181 ALA A CA 1
ATOM 1393 C C . ALA A 1 181 ? 2.008 -1.230 -1.153 1.00 56.44 181 ALA A C 1
ATOM 1395 O O . ALA A 1 181 ? 3.127 -1.412 -1.637 1.00 56.44 181 ALA A O 1
ATOM 1396 N N . SER A 1 182 ? 0.990 -0.826 -1.907 1.00 77.75 182 SER A N 1
ATOM 1397 C CA . SER A 1 182 ? 1.018 -0.739 -3.368 1.00 77.75 182 SER A CA 1
ATOM 1398 C C . SER A 1 182 ? 1.877 0.403 -3.925 1.00 77.75 182 SER A C 1
ATOM 1400 O O . SER A 1 182 ? 2.228 0.372 -5.103 1.00 77.75 182 SER A O 1
ATOM 1402 N N . GLY A 1 183 ? 2.278 1.388 -3.111 1.00 87.94 183 GLY A N 1
ATOM 1403 C CA . GLY A 1 183 ? 3.178 2.464 -3.546 1.00 87.94 183 GLY A CA 1
ATOM 1404 C C . GLY A 1 183 ? 4.565 1.950 -3.947 1.00 87.94 183 GLY A C 1
ATOM 1405 O O . GLY A 1 183 ? 5.115 2.352 -4.972 1.00 87.94 183 GLY A O 1
ATOM 1406 N N . ALA A 1 184 ? 5.106 0.988 -3.196 1.00 92.62 184 ALA A N 1
ATOM 1407 C CA . ALA A 1 184 ? 6.377 0.348 -3.532 1.00 92.62 184 ALA A CA 1
ATOM 1408 C C . ALA A 1 184 ? 6.276 -0.495 -4.814 1.00 92.62 184 ALA A C 1
ATOM 1410 O O . ALA A 1 184 ? 7.157 -0.440 -5.672 1.00 92.62 184 ALA A O 1
ATOM 1411 N N . ILE A 1 185 ? 5.158 -1.205 -4.985 1.00 94.75 185 ILE A N 1
ATOM 1412 C CA . ILE A 1 185 ? 4.845 -1.985 -6.192 1.00 94.75 185 ILE A CA 1
ATOM 1413 C C . ILE A 1 185 ? 4.698 -1.062 -7.406 1.00 94.75 185 ILE A C 1
ATOM 1415 O O . ILE A 1 185 ? 5.175 -1.385 -8.492 1.00 94.75 185 ILE A O 1
ATOM 1419 N N . ALA A 1 186 ? 4.110 0.123 -7.228 1.00 95.00 186 ALA A N 1
ATOM 1420 C CA . ALA A 1 186 ? 4.078 1.142 -8.268 1.00 95.00 186 ALA A CA 1
ATOM 1421 C C . ALA A 1 186 ? 5.490 1.558 -8.696 1.00 95.00 186 ALA A C 1
ATOM 1423 O O . ALA A 1 186 ? 5.729 1.712 -9.891 1.00 95.00 186 ALA A O 1
ATOM 1424 N N . GLY A 1 187 ? 6.445 1.634 -7.763 1.00 96.88 187 GLY A N 1
ATOM 1425 C CA . GLY A 1 187 ? 7.864 1.804 -8.086 1.00 96.88 187 GLY A CA 1
ATOM 1426 C C . GLY A 1 187 ? 8.431 0.681 -8.946 1.00 96.88 187 GLY A C 1
ATOM 1427 O O . GLY A 1 187 ? 9.049 0.954 -9.974 1.00 96.88 187 GLY A O 1
ATOM 1428 N N . VAL A 1 188 ? 8.152 -0.578 -8.605 1.00 97.62 188 VAL A N 1
ATOM 1429 C CA . VAL A 1 188 ? 8.533 -1.737 -9.435 1.00 97.62 188 VAL A CA 1
ATOM 1430 C C . VAL A 1 188 ? 7.955 -1.616 -10.850 1.00 97.62 188 VAL A C 1
ATOM 1432 O O . VAL A 1 188 ? 8.683 -1.776 -11.828 1.00 97.62 188 VAL A O 1
ATOM 1435 N N . MET A 1 189 ? 6.680 -1.243 -10.982 1.00 97.31 189 MET A N 1
ATOM 1436 C CA . MET A 1 189 ? 6.045 -1.009 -12.284 1.00 97.31 189 MET A CA 1
ATOM 1437 C C . MET A 1 189 ? 6.685 0.150 -13.060 1.00 97.31 189 MET A C 1
ATOM 1439 O O . MET A 1 189 ? 6.884 0.039 -14.268 1.00 97.31 189 MET A O 1
ATOM 1443 N N . GLY A 1 190 ? 7.052 1.242 -12.388 1.00 97.62 190 GLY A N 1
ATOM 1444 C CA . GLY A 1 190 ? 7.758 2.366 -13.005 1.00 97.62 190 GLY A CA 1
ATOM 1445 C C . GLY A 1 190 ? 9.133 1.967 -13.544 1.00 97.62 190 GLY A C 1
ATOM 1446 O O . GLY A 1 190 ? 9.503 2.341 -14.657 1.00 97.62 190 GLY A O 1
ATOM 1447 N N . ALA A 1 191 ? 9.870 1.140 -12.802 1.00 97.69 191 ALA A N 1
ATOM 1448 C CA . ALA A 1 191 ? 11.125 0.569 -13.282 1.00 97.69 191 ALA A CA 1
ATOM 1449 C C . ALA A 1 191 ? 10.907 -0.353 -14.493 1.00 97.69 191 ALA A C 1
ATOM 1451 O O . ALA A 1 191 ? 11.614 -0.243 -15.499 1.00 97.69 191 ALA A O 1
ATOM 1452 N N . TYR A 1 192 ? 9.881 -1.204 -14.436 1.00 97.25 192 TYR A N 1
ATOM 1453 C CA . TYR A 1 192 ? 9.527 -2.123 -15.518 1.00 97.25 192 TYR A CA 1
ATOM 1454 C C . TYR A 1 192 ? 9.146 -1.392 -16.804 1.00 97.25 192 TYR A C 1
ATOM 1456 O O . TYR A 1 192 ? 9.565 -1.784 -17.893 1.00 97.25 192 TYR A O 1
ATOM 1464 N N . PHE A 1 193 ? 8.404 -0.291 -16.681 1.00 96.75 193 PHE A N 1
ATOM 1465 C CA . PHE A 1 193 ? 8.022 0.568 -17.797 1.00 96.75 193 PHE A CA 1
ATOM 1466 C C . PHE A 1 193 ? 9.239 1.064 -18.596 1.00 96.75 193 PHE A C 1
ATOM 1468 O O . PHE A 1 193 ? 9.179 1.145 -19.823 1.00 96.75 193 PHE A O 1
ATOM 1475 N N . VAL A 1 194 ? 10.350 1.360 -17.914 1.00 96.31 194 VAL A N 1
ATOM 1476 C CA . VAL A 1 194 ? 11.592 1.846 -18.538 1.00 96.31 194 VAL A CA 1
ATOM 1477 C C . VAL A 1 194 ? 12.424 0.703 -19.113 1.00 96.31 194 VAL A C 1
ATOM 1479 O O . VAL A 1 194 ? 12.919 0.818 -20.233 1.00 96.31 194 VAL A O 1
ATOM 1482 N N . LEU A 1 195 ? 12.594 -0.383 -18.359 1.00 94.94 195 LEU A N 1
ATOM 1483 C CA . LEU A 1 195 ? 13.493 -1.477 -18.737 1.00 94.94 195 LEU A CA 1
ATOM 1484 C C . LEU A 1 195 ? 12.893 -2.413 -19.792 1.00 94.94 195 LEU A C 1
ATOM 1486 O O . LEU A 1 195 ? 13.604 -2.886 -20.678 1.00 94.94 195 LEU A O 1
ATOM 1490 N N . TYR A 1 196 ? 11.583 -2.656 -19.731 1.00 95.50 196 TYR A N 1
ATOM 1491 C CA . TYR A 1 196 ? 10.901 -3.672 -20.533 1.00 95.50 196 TYR A CA 1
ATOM 1492 C C . TYR A 1 196 ? 9.678 -3.128 -21.295 1.00 95.50 196 TYR A C 1
ATOM 1494 O O . TYR A 1 196 ? 8.634 -3.781 -21.323 1.00 95.50 196 TYR A O 1
ATOM 1502 N N . PRO A 1 197 ? 9.761 -1.977 -21.996 1.00 93.31 197 PRO A N 1
ATOM 1503 C CA . PRO A 1 197 ? 8.587 -1.337 -22.596 1.00 93.31 197 PRO A CA 1
ATOM 1504 C C . PRO A 1 197 ? 7.865 -2.236 -23.610 1.00 93.31 197 PRO A C 1
ATOM 1506 O O . PRO A 1 197 ? 6.642 -2.203 -23.713 1.00 93.31 197 PRO A O 1
ATOM 1509 N N . LYS A 1 198 ? 8.608 -3.068 -24.353 1.00 93.19 198 LYS A N 1
ATOM 1510 C CA . LYS A 1 198 ? 8.068 -3.967 -25.389 1.00 93.19 198 LYS A CA 1
ATOM 1511 C C . LYS A 1 198 ? 7.644 -5.347 -24.867 1.00 93.19 198 LYS A C 1
ATOM 1513 O O . LYS A 1 198 ? 7.144 -6.140 -25.666 1.00 93.19 198 LYS A O 1
ATOM 1518 N N . ALA A 1 199 ? 7.856 -5.654 -23.584 1.00 92.50 199 ALA A N 1
ATOM 1519 C CA . ALA A 1 199 ? 7.403 -6.918 -23.006 1.00 92.50 199 ALA A CA 1
ATOM 1520 C C . ALA A 1 199 ? 5.878 -7.022 -23.113 1.00 92.50 199 ALA A C 1
ATOM 1522 O O . ALA A 1 199 ? 5.183 -6.011 -23.056 1.00 92.50 199 ALA A O 1
ATOM 1523 N N . ARG A 1 200 ? 5.353 -8.227 -23.332 1.00 92.69 200 ARG A N 1
ATOM 1524 C CA . ARG A 1 200 ? 3.915 -8.436 -23.521 1.00 92.69 200 ARG A CA 1
ATOM 1525 C C . ARG A 1 200 ? 3.295 -8.911 -22.217 1.00 92.69 200 ARG A C 1
ATOM 1527 O O . ARG A 1 200 ? 3.633 -9.987 -21.739 1.00 92.69 200 ARG A O 1
ATOM 1534 N N . VAL A 1 201 ? 2.368 -8.126 -21.688 1.00 89.94 201 VAL A N 1
ATOM 1535 C CA . VAL A 1 201 ? 1.560 -8.462 -20.517 1.00 89.94 201 VAL A CA 1
ATOM 1536 C C . VAL A 1 201 ? 0.237 -9.034 -21.015 1.00 89.94 201 VAL A C 1
ATOM 1538 O O . VAL A 1 201 ? -0.424 -8.428 -21.860 1.00 89.94 201 VAL A O 1
ATOM 1541 N N . LEU A 1 202 ? -0.142 -10.215 -20.525 1.00 88.38 202 LEU A N 1
ATOM 1542 C CA . LEU A 1 202 ? -1.459 -10.779 -20.799 1.00 88.38 202 LEU A CA 1
ATOM 1543 C C . LEU A 1 202 ? -2.494 -10.020 -19.968 1.00 88.38 202 LEU A C 1
ATOM 1545 O O . LEU A 1 202 ? -2.569 -10.177 -18.752 1.00 88.38 202 LEU A O 1
ATOM 1549 N N . THR A 1 203 ? -3.276 -9.177 -20.625 1.00 85.38 203 THR A N 1
ATOM 1550 C CA . THR A 1 203 ? -4.243 -8.295 -19.981 1.00 85.38 203 THR A CA 1
ATOM 1551 C C . THR A 1 203 ? -5.657 -8.790 -20.238 1.00 85.38 203 THR A C 1
ATOM 1553 O O . THR A 1 203 ? -6.043 -9.048 -21.379 1.00 85.38 203 THR A O 1
ATOM 1556 N N . LEU A 1 204 ? -6.448 -8.880 -19.171 1.00 84.44 204 LEU A N 1
ATOM 1557 C CA . LEU A 1 204 ? -7.891 -9.044 -19.271 1.00 84.44 204 LEU A CA 1
ATOM 1558 C C . LEU A 1 204 ? -8.511 -7.712 -19.709 1.00 84.44 204 LEU A C 1
ATOM 1560 O O . LEU A 1 204 ? -8.494 -6.740 -18.957 1.00 84.44 204 LEU A O 1
ATOM 1564 N N . VAL A 1 205 ? -9.044 -7.665 -20.925 1.00 80.81 205 VAL A N 1
ATOM 1565 C CA . VAL A 1 205 ? -9.715 -6.496 -21.497 1.00 80.81 205 VAL A CA 1
ATOM 1566 C C . VAL A 1 205 ? -11.230 -6.705 -21.391 1.00 80.81 205 VAL A C 1
ATOM 1568 O O . VAL A 1 205 ? -11.775 -7.569 -22.093 1.00 80.81 205 VAL A O 1
ATOM 1571 N N . PRO A 1 206 ? -11.926 -5.954 -20.515 1.00 74.81 206 PRO A N 1
ATOM 1572 C CA . PRO A 1 206 ? -13.381 -5.977 -20.450 1.00 74.81 206 PRO A CA 1
ATOM 1573 C C . PRO A 1 206 ? -13.974 -5.201 -21.637 1.00 74.81 206 PRO A C 1
ATOM 1575 O O . PRO A 1 206 ? -13.814 -3.988 -21.753 1.00 74.81 206 PRO A O 1
ATOM 1578 N N . LEU A 1 207 ? -14.676 -5.900 -22.524 1.00 78.12 207 LEU A N 1
ATOM 1579 C CA . LEU A 1 207 ? -15.437 -5.354 -23.648 1.00 78.12 207 LEU A CA 1
ATOM 1580 C C . LEU A 1 207 ? -16.932 -5.351 -23.310 1.00 78.12 207 LEU A C 1
ATOM 1582 O O . LEU A 1 207 ? -17.635 -6.257 -23.741 1.00 78.12 207 LEU A O 1
ATOM 1586 N N . ILE A 1 208 ? -17.402 -4.344 -22.560 1.00 70.69 208 ILE A N 1
ATOM 1587 C CA . ILE A 1 208 ? -18.800 -4.053 -22.139 1.00 70.69 208 ILE A CA 1
ATOM 1588 C C . ILE A 1 208 ? -19.564 -5.243 -21.508 1.00 70.69 208 ILE A C 1
ATOM 1590 O O . ILE A 1 208 ? -19.962 -5.160 -20.354 1.00 70.69 208 ILE A O 1
ATOM 1594 N N . ILE A 1 209 ? -19.764 -6.341 -22.237 1.00 73.19 209 ILE A N 1
ATOM 1595 C CA . ILE A 1 209 ? -20.418 -7.590 -21.817 1.00 73.19 209 ILE A CA 1
ATOM 1596 C C . ILE A 1 209 ? -19.525 -8.845 -21.943 1.00 73.19 209 ILE A C 1
ATOM 1598 O O . ILE A 1 209 ? -19.902 -9.904 -21.449 1.00 73.19 209 ILE A O 1
ATOM 1602 N N . PHE A 1 210 ? -18.344 -8.757 -22.567 1.00 73.38 210 PHE A N 1
ATOM 1603 C CA . PHE A 1 210 ? -17.415 -9.879 -22.755 1.00 73.38 210 PHE A CA 1
ATOM 1604 C C . PHE A 1 210 ? -16.044 -9.592 -22.146 1.00 73.38 210 PHE A C 1
ATOM 1606 O O . PHE A 1 210 ? -15.544 -8.475 -22.213 1.00 73.38 210 PHE A O 1
ATOM 1613 N N . PHE A 1 211 ? -15.389 -10.621 -21.616 1.00 80.56 211 PHE A N 1
ATOM 1614 C CA . PHE A 1 211 ? -14.005 -10.541 -21.157 1.00 80.56 211 PHE A CA 1
ATOM 1615 C C . PHE A 1 211 ? -13.100 -11.270 -22.151 1.00 80.56 211 PHE A C 1
ATOM 1617 O O . PHE A 1 211 ? -13.338 -12.435 -22.463 1.00 80.56 211 PHE A O 1
ATOM 1624 N N . THR A 1 212 ? -12.066 -10.594 -22.657 1.00 85.25 212 THR A N 1
ATOM 1625 C CA . THR A 1 212 ? -11.090 -11.193 -23.584 1.00 85.25 212 THR A CA 1
ATOM 1626 C C . THR A 1 212 ? -9.665 -10.976 -23.088 1.00 85.25 212 THR A C 1
ATOM 1628 O O . THR A 1 212 ? -9.391 -10.001 -22.396 1.00 85.25 212 THR A O 1
ATOM 1631 N N . PHE A 1 213 ? -8.749 -11.886 -23.418 1.00 89.12 213 PHE A N 1
ATOM 1632 C CA . PHE A 1 213 ? -7.343 -11.790 -23.019 1.00 89.12 213 PHE A CA 1
ATOM 1633 C C . PHE A 1 213 ? -6.489 -11.319 -24.189 1.00 89.12 213 PHE A C 1
ATOM 1635 O O . PHE A 1 213 ? -6.446 -11.977 -25.230 1.00 89.12 213 PHE A O 1
ATOM 1642 N N . TRP A 1 214 ? -5.839 -10.167 -24.041 1.00 88.50 214 TRP A N 1
ATOM 1643 C CA . TRP A 1 214 ? -5.009 -9.556 -25.079 1.00 88.50 214 TRP A CA 1
ATOM 1644 C C . TRP A 1 214 ? -3.575 -9.411 -24.583 1.00 88.50 214 TRP A C 1
ATOM 1646 O O . TRP A 1 214 ? -3.331 -9.072 -23.429 1.00 88.50 214 TRP A O 1
ATOM 1656 N N . TRP A 1 215 ? -2.611 -9.635 -25.470 1.00 91.56 215 TRP A N 1
ATOM 1657 C CA . TRP A 1 215 ? -1.200 -9.399 -25.182 1.00 91.56 215 TRP A CA 1
ATOM 1658 C C . TRP A 1 215 ? -0.860 -7.942 -25.479 1.00 91.56 215 TRP A C 1
ATOM 1660 O O . TRP A 1 215 ? -0.659 -7.575 -26.639 1.00 91.56 215 TRP A O 1
ATOM 1670 N N . LEU A 1 216 ? -0.795 -7.112 -24.443 1.00 91.44 216 LEU A N 1
ATOM 1671 C CA . LEU A 1 216 ? -0.482 -5.695 -24.584 1.00 91.44 216 LEU A CA 1
ATOM 1672 C C . LEU A 1 216 ? 1.001 -5.438 -24.292 1.00 91.44 216 LEU A C 1
ATOM 1674 O O . LEU A 1 216 ? 1.545 -6.003 -23.343 1.00 91.44 216 LEU A O 1
ATOM 1678 N N . PRO A 1 217 ? 1.681 -4.579 -25.070 1.00 94.00 217 PRO A N 1
ATOM 1679 C CA . PRO A 1 217 ? 2.985 -4.061 -24.682 1.00 94.00 217 PRO A CA 1
ATOM 1680 C C . PRO A 1 217 ? 2.917 -3.405 -23.297 1.00 94.00 217 PRO A C 1
ATOM 1682 O O . PRO A 1 217 ? 1.991 -2.641 -23.013 1.00 94.00 217 PRO A O 1
ATOM 1685 N N . ALA A 1 218 ? 3.915 -3.659 -22.455 1.00 92.88 218 ALA A N 1
ATOM 1686 C CA . ALA A 1 218 ? 3.964 -3.189 -21.078 1.00 92.88 218 ALA A CA 1
ATOM 1687 C C . ALA A 1 218 ? 3.872 -1.663 -20.991 1.00 92.88 218 ALA A C 1
ATOM 1689 O O . ALA A 1 218 ? 3.187 -1.151 -20.112 1.00 92.88 218 ALA A O 1
ATOM 1690 N N . TRP A 1 219 ? 4.473 -0.930 -21.936 1.00 94.12 219 TRP A N 1
ATOM 1691 C CA . TRP A 1 219 ? 4.359 0.531 -21.974 1.00 94.12 219 TRP A CA 1
ATOM 1692 C C . TRP A 1 219 ? 2.910 1.014 -22.153 1.00 94.12 219 TRP A C 1
ATOM 1694 O O . TRP A 1 219 ? 2.533 2.028 -21.573 1.00 94.12 219 TRP A O 1
ATOM 1704 N N . ILE A 1 220 ? 2.077 0.284 -22.905 1.00 94.06 220 ILE A N 1
ATOM 1705 C CA . ILE A 1 220 ? 0.657 0.622 -23.072 1.00 94.06 220 ILE A CA 1
ATOM 1706 C C . ILE A 1 220 ? -0.086 0.320 -21.777 1.00 94.06 220 ILE A C 1
ATOM 1708 O O . ILE A 1 220 ? -0.767 1.191 -21.249 1.00 94.06 220 ILE A O 1
ATOM 1712 N N . PHE A 1 221 ? 0.070 -0.897 -21.252 1.00 92.81 221 PHE A N 1
ATOM 1713 C CA . PHE A 1 221 ? -0.634 -1.339 -20.050 1.00 92.81 221 PHE A CA 1
ATOM 1714 C C . PHE A 1 221 ? -0.298 -0.466 -18.830 1.00 92.81 221 PHE A C 1
ATOM 1716 O O . PHE A 1 221 ? -1.190 0.092 -18.192 1.00 92.81 221 PHE A O 1
ATOM 1723 N N . LEU A 1 222 ? 0.993 -0.296 -18.541 1.00 94.94 222 LEU A N 1
ATOM 1724 C CA . LEU A 1 222 ? 1.481 0.465 -17.392 1.00 94.94 222 LEU A CA 1
ATOM 1725 C C . LEU A 1 222 ? 1.306 1.975 -17.588 1.00 94.94 222 LEU A C 1
ATOM 1727 O O . LEU A 1 222 ? 0.985 2.673 -16.631 1.00 94.94 222 LEU A O 1
ATOM 1731 N N . GLY A 1 223 ? 1.471 2.480 -18.816 1.00 94.62 223 GLY A N 1
ATOM 1732 C CA . GLY A 1 223 ? 1.231 3.887 -19.135 1.00 94.62 223 GLY A CA 1
ATOM 1733 C C . GLY A 1 223 ? -0.239 4.266 -18.966 1.00 94.62 223 GLY A C 1
ATOM 1734 O O . GLY A 1 223 ? -0.550 5.264 -18.319 1.00 94.62 223 GLY A O 1
ATOM 1735 N N . PHE A 1 224 ? -1.152 3.432 -19.470 1.00 93.12 224 PHE A N 1
ATOM 1736 C CA . PHE A 1 224 ? -2.587 3.597 -19.254 1.00 93.12 224 PHE A CA 1
ATOM 1737 C C . PHE A 1 224 ? -2.942 3.542 -17.766 1.00 93.12 224 PHE A C 1
ATOM 1739 O O . PHE A 1 224 ? -3.628 4.434 -17.268 1.00 93.12 224 PHE A O 1
ATOM 1746 N N . TRP A 1 225 ? -2.430 2.542 -17.042 1.00 92.31 225 TRP A N 1
ATOM 1747 C CA . TRP A 1 225 ? -2.639 2.429 -15.601 1.00 92.31 225 TRP A CA 1
ATOM 1748 C C . TRP A 1 225 ? -2.157 3.684 -14.862 1.00 92.31 225 TRP A C 1
ATOM 1750 O O . TRP A 1 225 ? -2.918 4.247 -14.082 1.00 92.31 225 TRP A O 1
ATOM 1760 N N . PHE A 1 226 ? -0.951 4.182 -15.155 1.00 93.94 226 PHE A N 1
ATOM 1761 C CA . PHE A 1 226 ? -0.405 5.403 -14.554 1.00 93.94 226 PHE A CA 1
ATOM 1762 C C . PHE A 1 226 ? -1.286 6.630 -14.818 1.00 93.94 226 PHE A C 1
ATOM 1764 O O . PHE A 1 226 ? -1.593 7.377 -13.889 1.00 93.94 226 PHE A O 1
ATOM 1771 N N . VAL A 1 227 ? -1.737 6.822 -16.063 1.00 93.31 227 VAL A N 1
ATOM 1772 C CA . VAL A 1 227 ? -2.635 7.930 -16.421 1.00 93.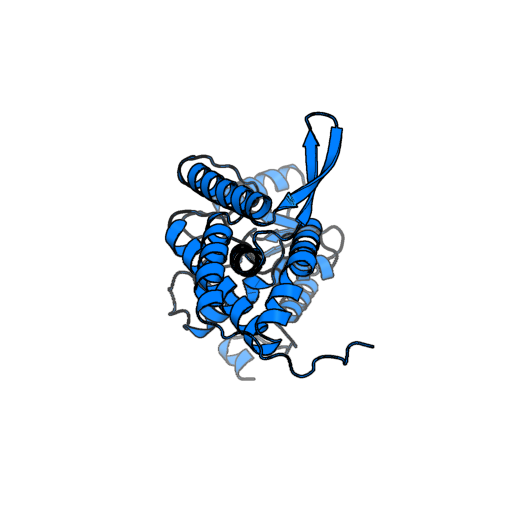31 227 VAL A CA 1
ATOM 1773 C C . VAL A 1 227 ? -3.945 7.835 -15.643 1.00 93.31 227 VAL A C 1
ATOM 1775 O O . VAL A 1 227 ? -4.395 8.840 -15.101 1.00 93.31 227 VAL A O 1
ATOM 1778 N N . LEU A 1 228 ? -4.528 6.640 -15.511 1.00 87.31 228 LEU A N 1
ATOM 1779 C CA . LEU A 1 228 ? -5.720 6.452 -14.685 1.00 87.31 228 LEU A CA 1
ATOM 1780 C C . LEU A 1 228 ? -5.467 6.786 -13.213 1.00 87.31 228 LEU A C 1
ATOM 1782 O O . LEU A 1 228 ? -6.318 7.431 -12.605 1.00 87.31 228 LEU A O 1
ATOM 1786 N N . GLN A 1 229 ? -4.323 6.398 -12.637 1.00 86.56 229 GLN A N 1
ATOM 1787 C CA . GLN A 1 229 ? -3.979 6.763 -11.257 1.00 86.56 229 GLN A CA 1
ATOM 1788 C C . GLN A 1 229 ? -3.867 8.285 -11.099 1.00 86.56 229 GLN A C 1
ATOM 1790 O O . GLN A 1 229 ? -4.416 8.846 -10.156 1.00 86.56 229 GLN A O 1
ATOM 1795 N N . PHE A 1 230 ? -3.213 8.965 -12.042 1.00 87.12 230 PHE A N 1
ATOM 1796 C CA . PHE A 1 230 ? -3.059 10.418 -12.028 1.00 87.12 230 PHE A CA 1
ATOM 1797 C C . PHE A 1 230 ? -4.398 11.155 -12.166 1.00 87.12 230 PHE A C 1
ATOM 1799 O O . PHE A 1 230 ? -4.683 12.076 -11.398 1.00 87.12 230 PHE A O 1
ATOM 1806 N N . LEU A 1 231 ? -5.238 10.736 -13.117 1.00 85.75 231 LEU A N 1
ATOM 1807 C CA . LEU A 1 231 ? -6.564 11.318 -13.328 1.00 85.75 231 LEU A CA 1
ATOM 1808 C C . LEU A 1 231 ? -7.482 11.059 -12.137 1.00 85.75 231 LEU A C 1
ATOM 1810 O O . LEU A 1 231 ? -8.176 11.973 -11.710 1.00 85.75 231 LEU A O 1
ATOM 1814 N N . SER A 1 232 ? -7.454 9.849 -11.574 1.00 80.75 232 SER A N 1
ATOM 1815 C CA . SER A 1 232 ? -8.250 9.503 -10.392 1.00 80.75 232 SER A CA 1
ATOM 1816 C C . SER A 1 232 ? -7.800 10.303 -9.175 1.00 80.75 232 SER A C 1
ATOM 1818 O O . SER A 1 232 ? -8.643 10.881 -8.503 1.00 80.75 232 SER A O 1
ATOM 1820 N N . GLY A 1 233 ? -6.486 10.426 -8.945 1.00 74.81 233 GLY A N 1
ATOM 1821 C CA . GLY A 1 233 ? -5.930 11.272 -7.887 1.00 74.81 233 GLY A CA 1
ATOM 1822 C C . GLY A 1 233 ? -6.368 12.727 -8.035 1.00 74.81 233 GLY A C 1
ATOM 1823 O O . GLY A 1 233 ? -6.924 13.299 -7.102 1.00 74.81 233 GLY A O 1
ATOM 1824 N N . THR A 1 234 ? -6.226 13.289 -9.237 1.00 79.19 234 THR A N 1
ATOM 1825 C CA . THR A 1 234 ? -6.668 14.654 -9.560 1.00 79.19 234 THR A CA 1
ATOM 1826 C C . THR A 1 234 ? -8.176 14.832 -9.360 1.00 79.19 234 THR A C 1
ATOM 1828 O O . THR A 1 234 ? -8.601 15.791 -8.724 1.00 79.19 234 THR A O 1
ATOM 1831 N N . ALA A 1 235 ? -8.994 13.893 -9.843 1.00 75.31 235 ALA A N 1
ATOM 1832 C CA . ALA A 1 235 ? -10.444 13.926 -9.687 1.00 75.31 235 ALA A CA 1
ATOM 1833 C C . ALA A 1 235 ? -10.859 13.866 -8.210 1.00 75.31 235 ALA A C 1
ATOM 1835 O O . ALA A 1 235 ? -11.701 14.653 -7.790 1.00 75.31 235 ALA A O 1
ATOM 1836 N N . THR A 1 236 ? -10.233 13.000 -7.406 1.00 69.25 236 THR A N 1
ATOM 1837 C CA . THR A 1 236 ? -10.494 12.917 -5.960 1.00 69.25 236 THR A CA 1
ATOM 1838 C C . THR A 1 236 ? -10.011 14.141 -5.187 1.00 69.25 236 THR A C 1
ATOM 1840 O O . THR A 1 236 ? -10.601 14.470 -4.168 1.00 69.25 236 THR A O 1
ATOM 1843 N N . SER A 1 237 ? -8.973 14.836 -5.661 1.00 65.50 237 SER A N 1
ATOM 1844 C CA . SER A 1 237 ? -8.482 16.072 -5.037 1.00 65.50 237 SER A CA 1
ATOM 1845 C C . SER A 1 237 ? -9.331 17.305 -5.378 1.00 65.50 237 SER A C 1
ATOM 1847 O O . SER A 1 237 ? -9.254 18.297 -4.663 1.00 65.50 237 SER A O 1
ATOM 1849 N N . ILE A 1 238 ? -10.113 17.266 -6.465 1.00 64.88 238 ILE A N 1
ATOM 1850 C CA . ILE A 1 238 ? -10.986 18.370 -6.913 1.00 64.88 238 ILE A CA 1
ATOM 1851 C C . ILE A 1 238 ? -12.447 18.142 -6.494 1.00 64.88 238 ILE A C 1
ATOM 1853 O O . ILE A 1 238 ? -13.200 19.097 -6.314 1.00 64.88 238 ILE A O 1
ATOM 1857 N N . ALA A 1 239 ? -12.874 16.886 -6.356 1.00 60.44 239 ALA A N 1
ATOM 1858 C CA . ALA A 1 239 ? -14.220 16.550 -5.925 1.00 60.44 239 ALA A CA 1
ATOM 1859 C C . ALA A 1 239 ? -14.363 16.755 -4.408 1.00 60.44 239 ALA A C 1
ATOM 1861 O O . ALA A 1 239 ? -13.817 15.991 -3.618 1.00 60.44 239 ALA A O 1
ATOM 1862 N N . ASP A 1 240 ? -15.171 17.738 -4.010 1.00 48.62 240 ASP A N 1
ATOM 1863 C CA . ASP A 1 240 ? -15.534 18.074 -2.619 1.00 48.62 240 ASP A CA 1
ATOM 1864 C C . ASP A 1 240 ? -16.499 17.028 -2.007 1.00 48.62 240 ASP A C 1
ATOM 1866 O O . ASP A 1 240 ? -17.504 17.341 -1.369 1.00 48.62 240 ASP A O 1
ATOM 1870 N N . THR A 1 241 ? -16.289 15.744 -2.321 1.00 44.97 241 THR A N 1
ATOM 1871 C CA . THR A 1 241 ? -17.281 14.691 -2.092 1.00 44.97 241 THR A CA 1
ATOM 1872 C C . THR A 1 241 ? -16.867 13.785 -0.945 1.00 44.97 241 THR A C 1
ATOM 1874 O O . THR A 1 241 ? -15.898 13.033 -1.018 1.00 44.97 241 THR A O 1
ATOM 1877 N N . SER A 1 242 ? -17.697 13.830 0.089 1.00 39.38 242 SER A N 1
ATOM 1878 C CA . SER A 1 242 ? -17.803 12.969 1.264 1.00 39.38 242 SER A CA 1
ATOM 1879 C C . SER A 1 242 ? -18.087 11.489 0.941 1.00 39.38 242 SER A C 1
ATOM 1881 O O . SER A 1 242 ? -19.005 10.888 1.495 1.00 39.38 242 SER A O 1
ATOM 1883 N N . GLN A 1 243 ? -17.320 10.865 0.042 1.00 37.47 243 GLN A N 1
ATOM 1884 C CA . GLN A 1 243 ? -17.409 9.423 -0.191 1.00 37.47 243 GLN A CA 1
ATOM 1885 C C . GLN A 1 243 ? -16.416 8.659 0.690 1.00 37.47 243 GLN A C 1
ATOM 1887 O O . GLN A 1 243 ? -15.237 8.515 0.386 1.00 37.47 243 GLN A O 1
ATOM 1892 N N . THR A 1 244 ? -16.962 8.107 1.770 1.00 36.69 244 THR A N 1
ATOM 1893 C CA . THR A 1 244 ? -16.409 7.142 2.734 1.00 36.69 244 THR A CA 1
ATOM 1894 C C . THR A 1 244 ? -16.169 5.743 2.137 1.00 36.69 244 THR A C 1
ATOM 1896 O O . THR A 1 244 ? -16.404 4.723 2.779 1.00 36.69 244 THR A O 1
ATOM 1899 N N . SER A 1 245 ? -15.679 5.658 0.900 1.00 33.88 245 SER A N 1
ATOM 1900 C CA . SER A 1 245 ? -15.199 4.397 0.319 1.00 33.88 245 SER A CA 1
ATOM 1901 C C . SER A 1 245 ? -13.684 4.345 0.474 1.00 33.88 245 SER A C 1
ATOM 1903 O O . SER A 1 245 ? -13.007 5.239 -0.023 1.00 33.88 245 SER A O 1
ATOM 1905 N N . GLY A 1 246 ? -13.162 3.340 1.192 1.00 43.12 246 GLY A N 1
ATOM 1906 C CA . GLY A 1 246 ? -11.738 3.184 1.531 1.00 43.12 246 GLY A CA 1
ATOM 1907 C C . GLY A 1 246 ? -10.802 3.647 0.411 1.00 43.12 246 GLY A C 1
ATOM 1908 O O . GLY A 1 246 ? -10.700 2.999 -0.631 1.00 43.12 246 GLY A O 1
ATOM 1909 N N . GLY A 1 247 ? -10.183 4.813 0.615 1.00 51.94 247 GLY A N 1
ATOM 1910 C CA . GLY A 1 247 ? -9.552 5.576 -0.454 1.00 51.94 247 GLY A CA 1
ATOM 1911 C C . GLY A 1 247 ? -8.325 4.872 -1.006 1.00 51.94 247 GLY A C 1
ATOM 1912 O O . GLY A 1 247 ? -7.328 4.684 -0.311 1.00 51.94 247 GLY A O 1
ATOM 1913 N N . ILE A 1 248 ? -8.378 4.508 -2.285 1.00 58.59 248 ILE A N 1
ATOM 1914 C CA . ILE A 1 248 ? -7.192 4.093 -3.029 1.00 58.59 248 ILE A CA 1
ATOM 1915 C C . ILE A 1 248 ? -6.217 5.277 -3.024 1.00 58.59 248 ILE A C 1
ATOM 1917 O O . ILE A 1 248 ? -6.563 6.384 -3.433 1.00 58.59 248 ILE A O 1
ATOM 1921 N N . ALA A 1 249 ? -4.989 5.054 -2.556 1.00 69.75 249 ALA A N 1
ATOM 1922 C CA . ALA A 1 249 ? -3.971 6.091 -2.428 1.00 69.75 249 ALA A CA 1
ATOM 1923 C C . ALA A 1 249 ? -3.358 6.461 -3.796 1.00 69.75 249 ALA A C 1
ATOM 1925 O O . ALA A 1 249 ? -2.173 6.244 -4.040 1.00 69.75 249 ALA A O 1
ATOM 1926 N N . PHE A 1 250 ? -4.156 7.032 -4.702 1.00 78.56 250 PHE A N 1
ATOM 1927 C CA . PHE A 1 250 ? -3.772 7.357 -6.082 1.00 78.56 250 PHE A CA 1
ATOM 1928 C C . PHE A 1 250 ? -2.441 8.125 -6.175 1.00 78.56 250 PHE A C 1
ATOM 1930 O O . PHE A 1 250 ? -1.558 7.749 -6.944 1.00 78.56 250 PHE A O 1
ATOM 1937 N N . TRP A 1 251 ? -2.236 9.136 -5.324 1.00 83.12 251 TRP A N 1
ATOM 1938 C CA . TRP A 1 251 ? -0.977 9.893 -5.283 1.00 83.12 251 TRP A CA 1
ATOM 1939 C C . TRP A 1 251 ? 0.229 9.079 -4.796 1.00 83.12 251 TRP A C 1
ATOM 1941 O O . TRP A 1 251 ? 1.349 9.347 -5.228 1.00 83.12 251 TRP A O 1
ATOM 1951 N N . ALA A 1 252 ? 0.017 8.046 -3.971 1.00 84.62 252 ALA A N 1
ATOM 1952 C CA . ALA A 1 252 ? 1.086 7.122 -3.595 1.00 84.62 252 ALA A CA 1
ATOM 1953 C C . ALA A 1 252 ? 1.520 6.283 -4.803 1.00 84.62 252 ALA A C 1
ATOM 1955 O O . ALA A 1 252 ? 2.711 6.078 -5.020 1.00 84.62 252 ALA A O 1
ATOM 1956 N N . HIS A 1 253 ? 0.573 5.842 -5.636 1.00 89.94 253 HIS A N 1
ATOM 1957 C CA . HIS A 1 253 ? 0.882 5.116 -6.867 1.00 89.94 253 HIS A CA 1
ATOM 1958 C C . HIS A 1 253 ? 1.641 5.980 -7.872 1.00 89.94 253 HIS A C 1
ATOM 1960 O O . HIS A 1 253 ? 2.651 5.539 -8.414 1.00 89.94 253 HIS A O 1
ATOM 1966 N N . VAL A 1 254 ? 1.193 7.219 -8.091 1.00 91.75 254 VAL A N 1
ATOM 1967 C CA . VAL A 1 254 ? 1.879 8.169 -8.980 1.00 91.75 254 VAL A CA 1
ATOM 1968 C C . VAL A 1 254 ? 3.298 8.439 -8.476 1.00 91.75 254 VAL A C 1
ATOM 1970 O O . VAL A 1 254 ? 4.257 8.295 -9.235 1.00 91.75 254 VAL A O 1
ATOM 1973 N N . GLY A 1 255 ? 3.445 8.774 -7.190 1.00 91.62 255 GLY A N 1
ATOM 1974 C CA . GLY A 1 255 ? 4.741 9.055 -6.573 1.00 91.62 255 GLY A CA 1
ATOM 1975 C C . GLY A 1 255 ? 5.683 7.855 -6.609 1.00 91.62 255 GLY A C 1
ATOM 1976 O O . GLY A 1 255 ? 6.839 7.995 -7.002 1.00 91.62 255 GLY A O 1
ATOM 1977 N N . GLY A 1 256 ? 5.176 6.667 -6.276 1.00 94.69 256 GLY A N 1
ATOM 1978 C CA . GLY A 1 256 ? 5.922 5.415 -6.351 1.00 94.69 256 GLY A CA 1
ATOM 1979 C C . GLY A 1 256 ? 6.401 5.117 -7.766 1.00 94.69 256 GLY A C 1
ATOM 1980 O O . GLY A 1 256 ? 7.587 4.880 -7.964 1.00 94.69 256 GLY A O 1
ATOM 1981 N N . PHE A 1 257 ? 5.520 5.209 -8.764 1.00 96.94 257 PHE A N 1
ATOM 1982 C CA . PHE A 1 257 ? 5.856 4.959 -10.169 1.00 96.94 257 PHE A CA 1
ATOM 1983 C C . PHE A 1 257 ? 6.957 5.890 -10.682 1.00 96.94 257 PHE A C 1
ATOM 1985 O O . PHE A 1 257 ? 7.935 5.433 -11.277 1.00 96.94 257 PHE A O 1
ATOM 1992 N N . VAL A 1 258 ? 6.850 7.191 -10.399 1.00 97.12 258 VAL A N 1
ATOM 1993 C CA . VAL A 1 258 ? 7.884 8.170 -10.767 1.00 97.12 258 VAL A CA 1
ATOM 1994 C C . VAL A 1 258 ? 9.190 7.894 -10.020 1.00 97.12 258 VAL A C 1
ATOM 1996 O O . VAL A 1 258 ? 10.254 7.901 -10.641 1.00 97.12 258 VAL A O 1
ATOM 1999 N N . ALA A 1 259 ? 9.133 7.594 -8.718 1.00 96.81 259 ALA A N 1
ATOM 2000 C CA . ALA A 1 259 ? 10.315 7.231 -7.941 1.00 96.81 259 ALA A CA 1
ATOM 2001 C C . ALA A 1 259 ? 11.013 5.998 -8.532 1.00 96.81 259 ALA A C 1
ATOM 2003 O O . ALA A 1 259 ? 12.225 6.021 -8.716 1.00 96.81 259 ALA A O 1
ATOM 2004 N N . GLY A 1 260 ? 10.258 4.973 -8.928 1.00 97.56 260 GLY A N 1
ATOM 2005 C CA . GLY A 1 260 ? 10.780 3.780 -9.592 1.00 97.56 260 GLY A CA 1
ATOM 2006 C C . GLY A 1 260 ? 11.516 4.082 -10.898 1.00 97.56 260 GLY A C 1
ATOM 2007 O O . GLY A 1 260 ? 12.631 3.601 -11.098 1.00 97.56 260 GLY A O 1
ATOM 2008 N N . ILE A 1 261 ? 10.945 4.942 -11.753 1.00 97.75 261 ILE A N 1
ATOM 2009 C CA . ILE A 1 261 ? 11.581 5.414 -13.001 1.00 97.75 261 ILE A CA 1
ATOM 2010 C C . ILE A 1 261 ? 12.918 6.107 -12.725 1.00 97.75 261 ILE A C 1
ATOM 2012 O O . ILE A 1 261 ? 13.872 5.950 -13.490 1.00 97.75 261 ILE A O 1
ATOM 2016 N N . VAL A 1 262 ? 12.979 6.926 -11.677 1.00 97.56 262 VAL A N 1
ATOM 2017 C CA . VAL A 1 262 ? 14.191 7.669 -11.324 1.00 97.56 262 VAL A CA 1
ATOM 2018 C C . VAL A 1 262 ? 15.229 6.727 -10.720 1.00 97.56 262 VAL A C 1
ATOM 2020 O O . VAL A 1 262 ? 16.359 6.683 -11.197 1.00 97.56 262 VAL A O 1
ATOM 2023 N N . LEU A 1 263 ? 14.843 5.941 -9.715 1.00 96.88 263 LEU A N 1
ATOM 2024 C CA . LEU A 1 263 ? 15.734 5.052 -8.973 1.00 96.88 263 LEU A CA 1
ATOM 2025 C C . LEU A 1 263 ? 16.353 3.980 -9.869 1.00 96.88 263 LEU A C 1
ATOM 2027 O O . LEU A 1 263 ? 17.548 3.720 -9.745 1.00 96.88 263 LEU A O 1
ATOM 2031 N N . ILE A 1 264 ? 15.596 3.400 -10.807 1.00 96.62 264 ILE A N 1
ATOM 2032 C CA . ILE A 1 264 ? 16.134 2.342 -11.673 1.00 96.62 264 ILE A CA 1
ATOM 2033 C C . ILE A 1 264 ? 17.269 2.842 -12.574 1.00 96.62 264 ILE A C 1
ATOM 2035 O O . ILE A 1 264 ? 18.178 2.086 -12.885 1.00 96.62 264 ILE A O 1
ATOM 2039 N N . LYS A 1 265 ? 17.268 4.129 -12.946 1.00 93.81 265 LYS A N 1
ATOM 2040 C CA . LYS A 1 265 ? 18.344 4.741 -13.745 1.00 93.81 265 LYS A CA 1
ATOM 2041 C C . LYS A 1 265 ? 19.623 4.982 -12.943 1.00 93.81 265 LYS A C 1
ATOM 2043 O O . LYS A 1 265 ? 20.677 5.186 -13.536 1.00 93.81 265 LYS A O 1
ATOM 2048 N N . LEU A 1 266 ? 19.520 5.008 -11.615 1.00 93.62 266 LEU A N 1
ATOM 2049 C CA . LEU A 1 266 ? 20.648 5.205 -10.705 1.00 93.62 266 LEU A CA 1
ATOM 2050 C C . LEU A 1 266 ? 21.287 3.877 -10.285 1.00 93.62 266 LEU A C 1
ATOM 2052 O O . LEU A 1 266 ? 22.425 3.868 -9.818 1.00 93.62 266 LEU A O 1
ATOM 2056 N N . LEU A 1 267 ? 20.565 2.764 -10.429 1.00 91.50 267 LEU A N 1
ATOM 2057 C CA . LEU A 1 267 ? 21.046 1.442 -10.055 1.00 91.50 267 LEU A CA 1
ATOM 2058 C C . LEU A 1 267 ? 21.803 0.791 -11.221 1.00 91.50 267 LEU A C 1
ATOM 2060 O O . LEU A 1 267 ? 21.331 0.821 -12.357 1.00 91.50 267 LEU A O 1
ATOM 2064 N N . PRO A 1 268 ? 22.980 0.195 -10.968 1.00 83.94 268 PRO A N 1
ATOM 2065 C CA . PRO A 1 268 ? 23.726 -0.496 -12.005 1.00 83.94 268 PRO A CA 1
ATOM 2066 C C . PRO A 1 268 ? 23.050 -1.818 -12.372 1.00 83.94 268 PRO A C 1
ATOM 2068 O O . PRO A 1 268 ? 22.568 -2.546 -11.503 1.00 83.94 268 PRO A O 1
ATOM 2071 N N . GLU A 1 269 ? 23.110 -2.172 -13.655 1.00 86.94 269 GLU A N 1
ATOM 2072 C CA . GLU A 1 269 ? 22.742 -3.510 -14.109 1.00 86.94 269 GLU A CA 1
ATOM 2073 C C . GLU A 1 269 ? 23.658 -4.557 -13.454 1.00 86.94 269 GLU A C 1
ATOM 2075 O O . GLU A 1 269 ? 24.895 -4.449 -13.445 1.00 86.94 269 GLU A O 1
ATOM 2080 N N . ARG A 1 270 ? 23.049 -5.617 -12.924 1.00 84.69 270 ARG A N 1
ATOM 2081 C CA . ARG A 1 270 ? 23.745 -6.780 -12.395 1.00 84.69 270 ARG A CA 1
ATOM 2082 C C . ARG A 1 270 ? 24.508 -7.446 -13.534 1.00 84.69 270 ARG A C 1
ATOM 2084 O O . ARG A 1 270 ? 23.936 -8.116 -14.390 1.00 84.69 270 ARG A O 1
ATOM 2091 N N . LYS A 1 271 ? 25.841 -7.347 -13.503 1.00 73.94 271 LYS A N 1
ATOM 2092 C CA . LYS A 1 271 ? 26.710 -8.137 -14.387 1.00 73.94 271 LYS A CA 1
ATOM 2093 C C . LYS A 1 271 ? 26.368 -9.619 -14.212 1.00 73.94 271 LYS A C 1
ATOM 2095 O O . LYS A 1 271 ? 26.632 -10.182 -13.147 1.00 73.94 271 LYS A O 1
ATOM 2100 N N . ARG A 1 272 ? 25.784 -10.248 -15.240 1.00 65.81 272 ARG A N 1
ATOM 2101 C CA . ARG A 1 272 ? 25.477 -11.688 -15.252 1.00 65.81 272 ARG A CA 1
ATOM 2102 C C . ARG A 1 272 ? 26.720 -12.483 -14.843 1.00 65.81 272 ARG A C 1
ATOM 2104 O O . ARG A 1 272 ? 27.681 -12.590 -15.604 1.00 65.81 272 ARG A O 1
ATOM 2111 N N . ARG A 1 273 ? 26.701 -13.068 -13.642 1.00 58.50 273 ARG A N 1
ATOM 2112 C CA . ARG A 1 273 ? 27.626 -14.141 -13.264 1.00 58.50 273 ARG A CA 1
ATOM 2113 C C . ARG A 1 273 ? 27.090 -15.405 -13.942 1.00 58.50 273 ARG A C 1
ATOM 2115 O O . ARG A 1 273 ? 26.090 -15.940 -13.492 1.00 58.50 273 ARG A O 1
ATOM 2122 N N . TYR A 1 274 ? 27.767 -15.818 -15.013 1.00 49.53 274 TYR A N 1
ATOM 2123 C CA . TYR A 1 274 ? 27.515 -16.975 -15.888 1.00 49.53 274 TYR A CA 1
ATOM 2124 C C . TYR A 1 274 ? 26.548 -16.779 -17.070 1.00 49.53 274 TYR A C 1
ATOM 2126 O O . TYR A 1 274 ? 25.332 -16.688 -16.937 1.00 49.53 274 TYR A O 1
ATOM 2134 N N . ARG A 1 275 ? 27.134 -16.830 -18.277 1.00 44.78 275 ARG A N 1
ATOM 2135 C CA . ARG A 1 275 ? 26.505 -17.465 -19.441 1.00 44.78 275 ARG A CA 1
ATOM 2136 C C . ARG A 1 275 ? 26.456 -18.955 -19.109 1.00 44.78 275 ARG A C 1
ATOM 2138 O O . ARG A 1 275 ? 27.519 -19.568 -19.036 1.00 44.78 275 ARG A O 1
ATOM 2145 N N . TYR A 1 276 ? 25.275 -19.539 -18.910 1.00 46.31 276 TYR A N 1
ATOM 2146 C CA . TYR A 1 276 ? 25.166 -20.970 -19.184 1.00 46.31 276 TYR A CA 1
ATOM 2147 C C . TYR A 1 276 ? 25.633 -21.153 -20.627 1.00 46.31 276 TYR A C 1
ATOM 2149 O O . TYR A 1 276 ? 25.197 -20.420 -21.520 1.00 46.31 276 TYR A O 1
ATOM 2157 N N . ALA A 1 277 ? 26.636 -22.009 -20.810 1.00 48.06 277 ALA A N 1
ATOM 2158 C CA . ALA A 1 277 ? 27.128 -22.368 -22.123 1.00 48.06 277 ALA A CA 1
ATOM 2159 C C . ALA A 1 277 ? 25.919 -22.756 -22.978 1.00 48.06 277 ALA A C 1
ATOM 2161 O O . ALA A 1 277 ? 25.118 -23.596 -22.572 1.00 48.06 277 ALA A O 1
ATOM 2162 N N . ALA A 1 278 ? 25.772 -22.075 -24.112 1.00 45.72 278 ALA A N 1
ATOM 2163 C CA . ALA A 1 278 ? 24.907 -22.545 -25.170 1.00 45.72 278 ALA A CA 1
ATOM 2164 C C . ALA A 1 278 ? 25.442 -23.919 -25.585 1.00 45.72 278 ALA A C 1
ATOM 2166 O O . ALA A 1 278 ? 26.581 -24.011 -26.048 1.00 45.72 278 ALA A O 1
ATOM 2167 N N . TRP A 1 279 ? 24.641 -24.947 -25.341 1.00 43.09 279 TRP A N 1
ATOM 2168 C CA . TRP A 1 279 ? 24.722 -26.236 -26.007 1.00 43.09 279 TRP A CA 1
ATOM 2169 C C . TRP A 1 279 ? 23.423 -26.394 -26.783 1.00 43.09 279 TRP A C 1
ATOM 2171 O O . TRP A 1 279 ? 22.361 -26.116 -26.177 1.00 43.09 279 TRP A O 1
#

Radius of gyration: 23.1 Å; chains: 1; bounding box: 60×45×68 Å

Secondary structure (DSSP, 8-state):
-HHHHHTT-S-----SSHHHHHHHHHHHTT--TT-EEEE-TTS-HHHHHHHHHTT-EEEEPPBPTTTSSB-HHHHHHHHHHHHHHT---SEE----GGGGTS-SS---HHHHHHHHHHHTT--SSHHHHHHHHHHHHHHHHHHHHHH-HHHHHHHHHHHHHHHHHHHHHHTTT--PPPP-THHHHHHHHHHHHHH-TTPEEEEEEEETTEEEEEEEEHHHHHHHHHHHHHHHHHHHHH------S----HHHHHHHHHHHHHHHHHSPP---S------

pLDDT: mean 79.71, std 16.87, range [33.88, 97.75]

Foldseek 3Di:
DVVCVVVVHPDDDDDPDPLRVLLVVCVVLVQAAPAEEEEAPPDDPSNQVSSVVRVHHYDYAYADLVQRKHDPVSVVVVQVVCVVVVNHHSYYDIDRVCVCPVPPPPNPPVSVLVVLQVLLVDAPDDVRVVVLVVLCVVQVVVLCLFQHDPLSVVQLSVLSVQLVVQLCVLVVPPSADDSGNCLSSLLSLLLCCVPQQQAWDFDFDDDPPDTDTDTDGSNVVNVVVLVVLVVVSVCVVPDPDPDPDRDHSSSSSNRSSVSSNVSSVVGHTDDDPDDPDDD

=== Feature glossary ===
Feature key, reading from the visual/contextual features back to the raw sequence:

Rendered structure images. Six rendered views show the 3D structure from the faces of a cube — i.e. along ±x, ±y, ±z. Rendering representation is drawn randomly per protein from cartoon (secondary-structure ribbons), sticks (backbone bonds), or molecular surface; coloring is either N→C rainbow (blue at the N-terminus through red at the C-terminus) or one color per chain.

Contact-map, Ramachandran, and PAE plots. The contact map is a binary N×N matrix image: pixel (i, j) is dark where Cα_i and Cα_j are within 8 Å and |i−j|>4. Because the |i−j|>4 filter removes local helical contacts, off-diagonal stripes parallel to the main diagonal indicate parallel β-sheets; stripes perpendicular to it indicate antiparallel β-sheets. The Ramachandran plot scatters every residue's (φ, ψ) pair against the sterically allowed regions. The PAE heatmap renders the predicted-aligned-error matrix.

InterPro / GO / CATH / organism. Database cross-references. InterPro integrates a dozen domain/family signature databases into unified entries with residue-range hits. GO terms attach function/process/location labels with evidence codes. CATH codes position the fold in a four-level structural taxonomy. Organism is the NCBI-taxonomy species name.

Nearest PDB structures. The Foldseek neighbor list gives the closest experimentally determined structures in the PDB, ranked by structural alignment. TM-score near 1 means near-identical fold; near 0.3 means only rough topology match. This is how one finds what a novel AlphaFold prediction most resembles in the solved-structure universe.

Predicted aligned error. PAE(i, j) answers: if I align the predicted and true structures on residue i, how far off (in Å) do I expect residue j to be? A block-diagonal PAE matrix with low values on the blocks and high values off-diagonal is the signature of a multi-domain protein with confidently predicted domains but uncertain inter-domain orientation.

Solvent-accessible surface area. Accessible surface area quantifies burial. A residue with SASA near zero is packed into the hydrophobic core; one with SASA >100 Å² sits on the surface. Computed here via the Shrake–Rupley numerical algorithm with a 1.4 Å probe.

B-factor. B-factor (Debye–Waller factor) reflects atomic displacement in the crystal lattice. It is an experimental observable (units Å²), not a prediction; low values mean the atom is pinned down, high values mean it moves or is heterogeneous across the crystal.

pLDDT. For AlphaFold models, the B-factor field carries pLDDT — the model's own estimate of local accuracy on a 0–100 scale. Regions with pLDDT<50 should be treated as essentially unmodeled; they often correspond to intrinsically disordered segments.

Backbone torsions (φ/ψ). φ (phi) and ψ (psi) are the two rotatable backbone dihedrals per residue: φ is the C(i-1)–N–Cα–C torsion, ψ is the N–Cα–C–N(i+1) torsion, both in degrees on (−180°, 180°]. α-helical residues cluster near (−60°, −45°); β-strand residues near (−120°, +130°). A Ramachandran plot is simply a scatter of (φ, ψ) for every residue.

Radius of gyration, Cα contacts, bounding box. Radius of gyration (Rg) is the root-mean-square distance of Cα atoms from their centroid — a single number for overall size and compactness. A globular domain of N residues has Rg ≈ 2.2·N^0.38 Å; an extended or disordered chain has a much larger Rg. The Cα contact count is the number of residue pairs whose Cα atoms are within 8 Å and are more than four positions apart in sequence — a standard proxy for tertiary packing density. The bounding box is the smallest axis-aligned box enclosing all Cα atoms.

Secondary structure (3-state, P-SEA). Three-state secondary structure (P-SEA) collapses the eight DSSP classes into helix (a), strand (b), and coil (c). P-SEA assigns these from Cα geometry alone — distances and angles — without requiring backbone oxygens, so it works on any Cα trace.

Secondary structure (8-state, DSSP). DSSP 8-state secondary structure assigns each residue one of H (α-helix), G (3₁₀-helix), I (π-helix), E (extended β-strand), B (isolated β-bridge), T (hydrogen-bonded turn), S (bend), or '-' (coil). The assignment is computed from backbone hydrogen-bond geometry via the Kabsch–Sander algorithm.

Foldseek 3Di. A 3Di character summarizes, for each residue, the relative orientation of the Cα frame of its nearest spatial neighbor. Because it encodes fold topology rather than chemistry, 3Di alignments detect remote structural similarity that sequence alignment misses.

mmCIF coordinates. The mmCIF block holds the 3D Cartesian coordinates of each backbone atom (N, Cα, C, O) in ångströms. mmCIF is the PDB's canonical archive format — a tagged-loop text representation of the atomic model.

Sequence. Sequence gives the chain of amino acids in standard one-letter code (A=alanine, C=cysteine, …, Y=tyrosine), read N→C. It is the only feature that is directly encoded by the gene; all structural features are derived from the folded form of this sequence.